Protein AF-A0A355UP29-F1 (afdb_monomer_lite)

Radius of gyration: 28.2 Å; chains: 1; bounding box: 88×94×64 Å

Secondary structure (DSSP, 8-state):
---PPPP---PPP----------------------------------PPP-----PPPPPHHHHHHHHHHHHHHTS---SSHHHHHHHHHHHHHHHHHH-EEEESS-HHHHHHHHHHSSS---SEEEEEEE--TTSTTBSSEE-TTS-EEEEEEEHHHHGGGTT-HHHHHHHHT----TTS-EEEEEEE---S-GGGS-EEE--BHHHHHHHHHHHS-BTTB-HHHHHHHHHH-HHHHHHHHHHHHHTT--TT-HHHHHHHHHHSHHHHS-HHHHHHHHHHHHHHHHH---TT--SBSEEEP-SSSS--EEEEEEEEEESSPPBHHHHHHTTSEEEEE--PPP-SS--EEEE--TT---

Foldseek 3Di:
DDDDDDDDDDDDDDDDDDDDDDDDDDDDDDDDDDDDDDDDDDDDDDDDDDDDPPPDDDDDPLVVLQVVLVVLVVPDDAQPAVVSLLVLLVVLLVVCLVPLEQAFSHDQSSQLSCCVPVVDDPAQKKKDKDFDDPVCQWFPADQFPLQWGKDKTFGSVRCSSVRLAQVSVCLLQQHDDDPVTWMKMKIFGDQDDDPVQRWDKGLQALVVLLVVCQVRPDDPLDHSVLSVVLRPPCLVVLLVLVVVLVVVVADLPDVVSLVVSLCPDCVSNVDVSNVSNNNSVSVSCRGHVCDSQRPRSQFGARPDPDPDGGRGGMMMTIGNDTGTVVVCVVVSRIDIGTRDHDDPPDNRDYHYDDPPDPD

pLDDT: mean 79.55, std 21.57, range [25.61, 97.06]

Sequence (359 aa):
MNSKKQPYVLALAVCVATGCVPALTSISDIGSKQKDQTGATPGPSSSQPLAVPTESPTPAPDLQVFERAKARRAAWVEPKDIDEAVQRLSEVRTRLKATGKVILRYNEAELKALAKYAPVPDERYLVRLVAYDPKDTDKLGRPREFGKMTLWAATYEQLESADSDPELLNRLLGMSYDPRNSYYLLVLRDFGGDPNKRPEMICPTWEKILELAKRDLTNEFFSAADFDAVAEAYKETYRNDMAAFYKANYKEYAQSDVDAFVSSVPALKNDARAQRLFRTRLRLHAQYGANEMFRGDGLTLFLGDQPRKAGVQEIFLLDPDPKPIGDYVQNGQVRKLKCEPLVKDHSFVFEEWTSNGNG

Structure (mmCIF, N/CA/C/O backbone):
data_AF-A0A355UP29-F1
#
_entry.id   AF-A0A355UP29-F1
#
loop_
_atom_site.group_PDB
_atom_site.id
_atom_site.type_symbol
_atom_site.label_atom_id
_atom_site.label_alt_id
_atom_site.label_comp_id
_atom_site.label_asym_id
_atom_site.label_entity_id
_atom_site.label_seq_id
_atom_site.pdbx_PDB_ins_code
_atom_site.Cartn_x
_atom_site.Cartn_y
_atom_site.Cartn_z
_atom_site.occupancy
_atom_site.B_iso_or_equiv
_atom_site.auth_seq_id
_atom_site.auth_comp_id
_atom_site.auth_asym_id
_atom_site.auth_atom_id
_atom_site.pdbx_PDB_model_num
ATOM 1 N N . MET A 1 1 ? 10.079 -47.089 -24.703 1.00 36.09 1 MET A N 1
ATOM 2 C CA . MET A 1 1 ? 11.457 -46.948 -25.221 1.00 36.09 1 MET A CA 1
ATOM 3 C C . MET A 1 1 ? 11.969 -45.571 -24.844 1.00 36.09 1 MET A C 1
ATOM 5 O O . MET A 1 1 ? 11.321 -44.579 -25.143 1.00 36.09 1 MET A O 1
ATOM 9 N N . ASN A 1 2 ? 13.064 -45.558 -24.087 1.00 32.16 2 ASN A N 1
ATOM 10 C CA . ASN A 1 2 ? 13.689 -44.393 -23.470 1.00 32.16 2 ASN A CA 1
ATOM 11 C C . ASN A 1 2 ? 14.184 -43.378 -24.506 1.00 32.16 2 ASN A C 1
ATOM 13 O O . ASN A 1 2 ? 14.951 -43.742 -25.392 1.00 32.16 2 ASN A O 1
ATOM 17 N N . SER A 1 3 ? 13.863 -42.099 -24.313 1.00 33.53 3 SER A N 1
ATOM 18 C CA . SER A 1 3 ? 14.629 -40.994 -24.893 1.00 33.53 3 SER A CA 1
ATOM 19 C C . SER A 1 3 ? 15.099 -40.094 -23.756 1.00 33.53 3 SER A C 1
ATOM 21 O O . SER A 1 3 ? 14.357 -39.273 -23.221 1.00 33.53 3 SER A O 1
ATOM 23 N N . LYS A 1 4 ? 16.345 -40.337 -23.341 1.00 32.91 4 LYS A N 1
ATOM 24 C CA . LYS A 1 4 ? 17.128 -39.465 -22.467 1.00 32.91 4 LYS A CA 1
ATOM 25 C C . LYS A 1 4 ? 17.406 -38.169 -23.233 1.00 32.91 4 LYS A C 1
ATOM 27 O O . LYS A 1 4 ? 18.021 -38.228 -24.294 1.00 32.91 4 LYS A O 1
ATOM 32 N N . LYS A 1 5 ? 17.018 -37.015 -22.691 1.00 34.22 5 LYS A N 1
ATOM 33 C CA . LYS A 1 5 ? 17.554 -35.719 -23.126 1.00 34.22 5 LYS A CA 1
ATOM 34 C C . LYS A 1 5 ? 18.640 -35.290 -22.145 1.00 34.22 5 LYS A C 1
ATOM 36 O O . LYS A 1 5 ? 18.380 -35.134 -20.957 1.00 34.22 5 LYS A O 1
ATOM 41 N N . GLN A 1 6 ? 19.861 -35.190 -22.662 1.00 33.00 6 GLN A N 1
ATOM 42 C CA . GLN A 1 6 ? 21.011 -34.606 -21.980 1.00 33.00 6 GLN A CA 1
ATOM 43 C C . GLN A 1 6 ? 20.855 -33.079 -21.854 1.00 33.00 6 GLN A C 1
ATOM 45 O O . GLN A 1 6 ? 20.187 -32.471 -22.694 1.00 33.00 6 GLN A O 1
ATOM 50 N N . PRO A 1 7 ? 21.474 -32.458 -20.835 1.00 36.31 7 PRO A N 1
ATOM 51 C CA . PRO A 1 7 ? 21.471 -31.012 -20.664 1.00 36.31 7 PRO A CA 1
ATOM 52 C C . PRO A 1 7 ? 22.504 -30.339 -21.579 1.00 36.31 7 PRO A C 1
ATOM 54 O O . PRO A 1 7 ? 23.655 -30.766 -21.665 1.00 36.31 7 PRO A O 1
ATOM 57 N N . TYR A 1 8 ? 22.090 -29.254 -22.233 1.00 27.59 8 TYR A N 1
ATOM 58 C CA . TYR A 1 8 ? 22.995 -28.321 -22.897 1.00 27.59 8 TYR A CA 1
ATOM 59 C C . TYR A 1 8 ? 23.736 -27.504 -21.833 1.00 27.59 8 TYR A C 1
ATOM 61 O O . TYR A 1 8 ? 23.138 -26.688 -21.135 1.00 27.59 8 TYR A O 1
ATOM 69 N N . VAL A 1 9 ? 25.042 -27.735 -21.720 1.00 26.80 9 VAL A N 1
ATOM 70 C CA . VAL A 1 9 ? 25.989 -26.863 -21.020 1.00 26.80 9 VAL A CA 1
ATOM 71 C C . VAL A 1 9 ? 26.483 -25.847 -22.044 1.00 26.80 9 VAL A C 1
ATOM 73 O O . VAL A 1 9 ? 27.219 -26.208 -22.961 1.00 26.80 9 VAL A O 1
ATOM 76 N N . LEU A 1 10 ? 26.061 -24.587 -21.922 1.00 26.98 10 LEU A N 1
ATOM 77 C CA . LEU A 1 10 ? 26.657 -23.488 -22.675 1.00 26.98 10 LEU A CA 1
ATOM 78 C C . LEU A 1 10 ? 27.763 -22.874 -21.809 1.00 26.98 10 LEU A C 1
ATOM 80 O O . LEU A 1 10 ? 27.496 -22.172 -20.838 1.00 26.98 10 LEU A O 1
ATOM 84 N N . ALA A 1 11 ? 29.009 -23.204 -22.138 1.00 25.88 11 ALA A N 1
ATOM 85 C CA . ALA A 1 11 ? 30.188 -22.557 -21.588 1.00 25.88 11 ALA A CA 1
ATOM 86 C C . ALA A 1 11 ? 30.334 -21.170 -22.232 1.00 25.88 11 ALA A C 1
ATOM 88 O O . ALA A 1 11 ? 30.497 -21.077 -23.449 1.00 25.88 11 ALA A O 1
ATOM 89 N N . LEU A 1 12 ? 30.282 -20.101 -21.432 1.00 26.67 12 LEU A N 1
ATOM 90 C CA . LEU A 1 12 ? 30.701 -18.773 -21.875 1.00 26.67 12 LEU A CA 1
ATOM 91 C C . LEU A 1 12 ? 32.155 -18.546 -21.452 1.00 26.67 12 LEU A C 1
ATOM 93 O O . LEU A 1 12 ? 32.512 -18.672 -20.281 1.00 26.67 12 LEU A O 1
ATOM 97 N N . ALA A 1 13 ? 32.987 -18.257 -22.447 1.00 26.98 13 ALA A N 1
ATOM 98 C CA . ALA A 1 13 ? 34.410 -18.021 -22.308 1.00 26.98 13 ALA A CA 1
ATOM 99 C C . ALA A 1 13 ? 34.696 -16.714 -21.552 1.00 26.98 13 ALA A C 1
ATOM 101 O O . ALA A 1 13 ? 34.167 -15.651 -21.873 1.00 26.98 13 ALA A O 1
ATOM 102 N N . VAL A 1 14 ? 35.587 -16.816 -20.568 1.00 25.61 14 VAL A N 1
ATOM 103 C CA . VAL A 1 14 ? 36.214 -15.703 -19.855 1.00 25.61 14 VAL A CA 1
ATOM 104 C C . VAL A 1 14 ? 37.295 -15.107 -20.759 1.00 25.61 14 VAL A C 1
ATOM 106 O O . VAL A 1 14 ? 38.308 -15.754 -21.017 1.00 25.61 14 VAL A O 1
ATOM 109 N N . CYS A 1 15 ? 37.107 -13.870 -21.221 1.00 26.20 15 CYS A N 1
ATOM 110 C CA . CYS A 1 15 ? 38.196 -13.062 -21.770 1.00 26.20 15 CYS A CA 1
ATOM 111 C C . CYS A 1 15 ? 38.783 -12.197 -20.650 1.00 26.20 15 CYS A C 1
ATOM 113 O O . CYS A 1 15 ? 38.179 -11.223 -20.208 1.00 26.20 15 CYS A O 1
ATOM 115 N N . VAL A 1 16 ? 39.973 -12.586 -20.196 1.00 26.58 16 VAL A N 1
ATOM 116 C CA . VAL A 1 16 ? 40.840 -11.805 -19.312 1.00 26.58 16 VAL A CA 1
ATOM 117 C C . VAL A 1 16 ? 41.501 -10.705 -20.144 1.00 26.58 16 VAL A C 1
ATOM 119 O O . VAL A 1 16 ? 42.257 -11.003 -21.065 1.00 26.58 16 VAL A O 1
ATOM 122 N N . ALA A 1 17 ? 41.247 -9.441 -19.807 1.00 29.34 17 ALA A N 1
ATOM 123 C CA . ALA A 1 17 ? 42.049 -8.311 -20.266 1.00 29.34 17 ALA A CA 1
ATOM 124 C C . ALA A 1 17 ? 42.814 -7.731 -19.069 1.00 29.34 17 ALA A C 1
ATOM 126 O O . ALA A 1 17 ? 42.261 -7.080 -18.187 1.00 29.34 17 ALA A O 1
ATOM 127 N N . THR A 1 18 ? 44.104 -8.043 -19.039 1.00 28.95 18 THR A N 1
ATOM 128 C CA . THR A 1 18 ? 45.147 -7.488 -18.174 1.00 28.95 18 THR A CA 1
ATOM 129 C C . THR A 1 18 ? 45.417 -6.018 -18.502 1.00 28.95 18 THR A C 1
ATOM 131 O O . THR A 1 18 ? 45.532 -5.685 -19.680 1.00 28.95 18 THR A O 1
ATOM 134 N N . GLY A 1 19 ? 45.627 -5.158 -17.497 1.00 27.03 19 GLY A N 1
ATOM 135 C CA . GLY A 1 19 ? 46.101 -3.792 -17.756 1.00 27.03 19 GLY A CA 1
ATOM 136 C C . GLY A 1 19 ? 46.313 -2.899 -16.531 1.00 27.03 19 GLY A C 1
ATOM 137 O O . GLY A 1 19 ? 45.440 -2.120 -16.188 1.00 27.03 19 GLY A O 1
ATOM 138 N N . CYS A 1 20 ? 47.497 -3.027 -15.927 1.00 26.91 20 CYS A N 1
ATOM 139 C CA . CYS A 1 20 ? 48.306 -2.033 -15.199 1.00 26.91 20 CYS A CA 1
ATOM 140 C C . CYS A 1 20 ? 47.678 -0.964 -14.274 1.00 26.91 20 CYS A C 1
ATOM 142 O O . CYS A 1 20 ? 47.085 0.024 -14.696 1.00 26.91 20 CYS A O 1
ATOM 144 N N . VAL A 1 21 ? 48.054 -1.096 -12.999 1.00 30.70 21 VAL A N 1
ATOM 145 C CA . VAL A 1 21 ? 48.146 -0.064 -11.952 1.00 30.70 21 VAL A CA 1
ATOM 146 C C . VAL A 1 21 ? 49.359 0.849 -12.216 1.00 30.70 21 VAL A C 1
ATOM 148 O O . VAL A 1 21 ? 50.375 0.364 -12.724 1.00 30.70 21 VAL A O 1
ATOM 151 N N . PRO A 1 22 ? 49.329 2.116 -11.762 1.00 33.47 22 PRO A N 1
ATOM 152 C CA . PRO A 1 22 ? 50.483 2.599 -11.008 1.00 33.47 22 PRO A CA 1
ATOM 153 C C . PRO A 1 22 ? 50.081 3.213 -9.658 1.00 33.47 22 PRO A C 1
ATOM 155 O O . PRO A 1 22 ? 49.226 4.090 -9.564 1.00 33.47 22 PRO A O 1
ATOM 158 N N . ALA A 1 23 ? 50.747 2.726 -8.612 1.00 29.67 23 ALA A N 1
ATOM 159 C CA . ALA A 1 23 ? 50.933 3.420 -7.346 1.00 29.67 23 ALA A CA 1
ATOM 160 C C . ALA A 1 23 ? 52.125 4.382 -7.476 1.00 29.67 23 ALA A C 1
ATOM 162 O O . ALA A 1 23 ? 52.989 4.124 -8.311 1.00 29.67 23 ALA A O 1
ATOM 163 N N . LEU A 1 24 ? 52.146 5.431 -6.643 1.00 28.23 24 LEU A N 1
ATOM 164 C CA . LEU A 1 24 ? 53.248 6.333 -6.224 1.00 28.23 24 LEU A CA 1
ATOM 165 C C . LEU A 1 24 ? 52.589 7.702 -5.920 1.00 28.23 24 LEU A C 1
ATOM 167 O O . LEU A 1 24 ? 51.774 8.161 -6.707 1.00 28.23 24 LEU A O 1
ATOM 171 N N . THR A 1 25 ? 52.824 8.452 -4.847 1.00 29.30 25 THR A N 1
ATOM 172 C CA . THR A 1 25 ? 53.641 8.314 -3.638 1.00 29.30 25 THR A CA 1
ATOM 173 C C . THR A 1 25 ? 53.179 9.401 -2.665 1.00 29.30 25 THR A C 1
ATOM 175 O O . THR A 1 25 ? 52.821 10.499 -3.082 1.00 29.30 25 THR A O 1
ATOM 178 N N . SER A 1 26 ? 53.238 9.089 -1.374 1.00 32.84 26 SER A N 1
ATOM 179 C CA . SER A 1 26 ? 53.257 10.046 -0.266 1.00 32.84 26 SER A CA 1
ATOM 180 C C . SER A 1 26 ? 54.432 11.019 -0.397 1.00 32.84 26 SER A C 1
ATOM 182 O O . SER A 1 26 ? 55.544 10.557 -0.650 1.00 32.84 26 SER A O 1
ATOM 184 N N . ILE A 1 27 ? 54.202 12.314 -0.152 1.00 33.50 27 ILE A N 1
ATOM 185 C CA . ILE A 1 27 ? 55.209 13.222 0.415 1.00 33.50 27 ILE A CA 1
ATOM 186 C C . ILE A 1 27 ? 54.510 14.154 1.409 1.00 33.50 27 ILE A C 1
ATOM 188 O O . ILE A 1 27 ? 53.705 15.009 1.039 1.00 33.50 27 ILE A O 1
ATOM 192 N N . SER A 1 28 ? 54.840 13.956 2.678 1.00 31.22 28 SER A N 1
ATOM 193 C CA . SER A 1 28 ? 54.690 14.908 3.767 1.00 31.22 28 SER A CA 1
ATOM 194 C C . SER A 1 28 ? 55.925 15.814 3.875 1.00 31.22 28 SER A C 1
ATOM 196 O O . SER A 1 28 ? 57.034 15.423 3.517 1.00 31.22 28 SER A O 1
ATOM 198 N N . ASP A 1 29 ? 55.677 16.984 4.463 1.00 32.09 29 ASP A N 1
ATOM 199 C CA . ASP A 1 29 ? 56.596 17.888 5.162 1.00 32.09 29 ASP A CA 1
ATOM 200 C C . ASP A 1 29 ? 57.501 18.865 4.384 1.00 32.09 29 ASP A C 1
ATOM 202 O O . ASP A 1 29 ? 58.294 18.516 3.515 1.00 32.09 29 ASP A O 1
ATOM 206 N N . ILE A 1 30 ? 57.444 20.113 4.874 1.00 32.62 30 ILE A N 1
ATOM 207 C CA . ILE A 1 30 ? 58.537 20.979 5.374 1.00 32.62 30 ILE A CA 1
ATOM 208 C C . ILE A 1 30 ? 58.329 22.422 4.885 1.00 32.62 30 ILE A C 1
ATOM 210 O O . ILE A 1 30 ? 58.328 22.689 3.688 1.00 32.62 30 ILE A O 1
ATOM 214 N N . GLY A 1 31 ? 58.252 23.382 5.819 1.00 29.77 31 GLY A N 1
ATOM 215 C CA . GLY A 1 31 ? 58.419 24.798 5.468 1.00 29.77 31 GLY A CA 1
ATOM 216 C C . GLY A 1 31 ? 57.923 25.821 6.484 1.00 29.77 31 GLY A C 1
ATOM 217 O O . GLY A 1 31 ? 56.963 26.532 6.228 1.00 29.77 31 GLY A O 1
ATOM 218 N N . SER A 1 32 ? 58.572 25.895 7.643 1.00 32.59 32 SER A N 1
ATOM 219 C CA . SER A 1 32 ? 58.331 26.855 8.729 1.00 32.59 32 SER A CA 1
ATOM 220 C C . SER A 1 32 ? 58.929 28.259 8.474 1.00 32.59 32 SER A C 1
ATOM 222 O O . SER A 1 32 ? 59.8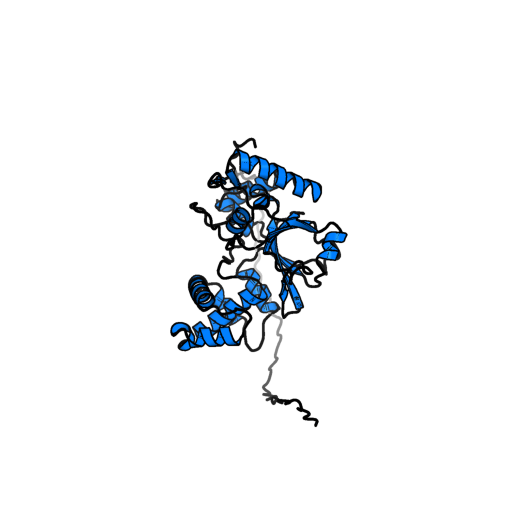76 28.382 7.702 1.00 32.59 32 SER A O 1
ATOM 224 N N . LYS A 1 33 ? 58.508 29.227 9.321 1.00 34.28 33 LYS A N 1
ATOM 225 C CA . LYS A 1 33 ? 59.058 30.586 9.629 1.00 34.28 33 LYS A CA 1
ATOM 226 C C . LYS A 1 33 ? 58.459 31.726 8.780 1.00 34.28 33 LYS A C 1
ATOM 228 O O . LYS A 1 33 ? 58.239 31.542 7.599 1.00 34.28 33 LYS A O 1
ATOM 233 N N . GLN A 1 34 ? 58.128 32.914 9.301 1.00 32.34 34 GLN A N 1
ATOM 234 C CA . GLN A 1 34 ? 58.704 33.731 10.389 1.00 32.34 34 GLN A CA 1
ATOM 235 C C . GLN A 1 34 ? 57.617 34.728 10.883 1.00 32.34 34 GLN A C 1
ATOM 237 O O . GLN A 1 34 ? 56.871 35.252 10.068 1.00 32.34 34 GLN A O 1
ATOM 242 N N . LYS A 1 35 ? 57.334 34.808 12.194 1.00 34.28 35 LYS A N 1
ATOM 243 C CA . LYS A 1 35 ? 57.609 35.948 13.109 1.00 34.28 35 LYS A CA 1
ATOM 244 C C . LYS A 1 35 ? 57.283 37.351 12.567 1.00 34.28 35 LYS A C 1
ATOM 246 O O . LYS A 1 35 ? 57.993 37.821 11.695 1.00 34.28 35 LYS A O 1
ATOM 251 N N . ASP A 1 36 ? 56.372 38.046 13.255 1.00 34.47 36 ASP A N 1
ATOM 252 C CA . ASP A 1 36 ? 56.702 39.337 13.870 1.00 34.47 36 ASP A CA 1
ATOM 253 C C . ASP A 1 36 ? 55.874 39.615 15.135 1.00 34.47 36 ASP A C 1
ATOM 255 O O . ASP A 1 36 ? 54.702 39.260 15.246 1.00 34.47 36 ASP A O 1
ATOM 259 N N . GLN A 1 37 ? 56.567 40.186 16.122 1.00 35.53 37 GLN A N 1
ATOM 260 C CA . GLN A 1 37 ? 56.091 40.608 17.437 1.00 35.53 37 GLN A CA 1
ATOM 261 C C . GLN A 1 37 ? 55.800 42.109 17.419 1.00 35.53 37 GLN A C 1
ATOM 263 O O . GLN A 1 37 ? 56.661 42.871 17.005 1.00 35.53 37 GLN A O 1
ATOM 268 N N . THR A 1 38 ? 54.668 42.526 17.980 1.00 35.69 38 THR A N 1
ATOM 269 C CA . THR A 1 38 ? 54.448 43.734 18.812 1.00 35.69 38 THR A CA 1
ATOM 270 C C . THR A 1 38 ? 53.055 43.516 19.444 1.00 35.69 38 THR A C 1
ATOM 272 O O . THR A 1 38 ? 52.160 43.027 18.771 1.00 35.69 38 THR A O 1
ATOM 275 N N . GLY A 1 39 ? 52.748 43.667 20.732 1.00 34.91 39 GLY A N 1
ATOM 276 C CA . GLY A 1 39 ? 53.306 44.491 21.793 1.00 34.91 39 GLY A CA 1
ATOM 277 C C . GLY A 1 39 ? 52.298 45.589 22.151 1.00 34.91 39 GLY A C 1
ATOM 278 O O . GLY A 1 39 ? 52.458 46.679 21.630 1.00 34.91 39 GLY A O 1
ATOM 279 N N . ALA A 1 40 ? 51.274 45.305 22.979 1.00 34.38 40 ALA A N 1
ATOM 280 C CA . ALA A 1 40 ? 50.587 46.262 23.878 1.00 34.38 40 ALA A CA 1
ATOM 281 C C . ALA A 1 40 ? 49.317 45.663 24.529 1.00 34.38 40 ALA A C 1
ATOM 283 O O . ALA A 1 40 ? 48.455 45.099 23.861 1.00 34.38 40 ALA A O 1
ATOM 284 N N . THR A 1 41 ? 49.208 45.829 25.846 1.00 44.47 41 THR A N 1
ATOM 285 C CA . THR A 1 41 ? 48.071 45.518 26.733 1.00 44.47 41 THR A CA 1
ATOM 286 C C . THR A 1 41 ? 46.859 46.427 26.464 1.00 44.47 41 THR A C 1
ATOM 288 O O . THR A 1 41 ? 47.049 47.595 26.123 1.00 44.47 41 THR A O 1
ATOM 291 N N . PRO A 1 42 ? 45.623 45.971 26.750 1.00 41.84 42 PRO A N 1
ATOM 292 C CA . PRO A 1 42 ? 44.727 46.803 27.562 1.00 41.84 42 PRO A CA 1
ATOM 293 C C . PRO A 1 42 ? 43.871 46.003 28.568 1.00 41.84 42 PRO A C 1
ATOM 295 O O . PRO A 1 42 ? 43.759 44.781 28.503 1.00 41.84 42 PRO A O 1
ATOM 298 N N . GLY A 1 43 ? 43.321 46.730 29.546 1.00 35.97 43 GLY A N 1
ATOM 299 C CA . GLY A 1 43 ? 42.626 46.219 30.731 1.00 35.97 43 GLY A CA 1
ATOM 300 C C . GLY A 1 43 ? 41.171 45.777 30.502 1.00 35.97 43 GLY A C 1
ATOM 301 O O . GLY A 1 43 ? 40.687 45.777 29.369 1.00 35.97 43 GLY A O 1
ATOM 302 N N . PRO A 1 44 ? 40.453 45.387 31.573 1.00 42.03 44 PRO A N 1
ATOM 303 C CA . PRO A 1 44 ? 39.150 44.754 31.449 1.00 42.03 44 PRO A CA 1
ATOM 304 C C . PRO A 1 44 ? 38.065 45.817 31.246 1.00 42.03 44 PRO A C 1
ATOM 306 O O . PRO A 1 44 ? 37.662 46.499 32.186 1.00 42.03 44 PRO A O 1
ATOM 309 N N . SER A 1 45 ? 37.582 45.960 30.012 1.00 38.28 45 SER A N 1
ATOM 310 C CA . SER A 1 45 ? 36.378 46.739 29.723 1.00 38.28 45 SER A CA 1
ATOM 311 C C . SER A 1 45 ? 35.163 45.818 29.773 1.00 38.28 45 SER A C 1
ATOM 313 O O . SER A 1 45 ? 34.950 44.973 28.905 1.00 38.28 45 SER A O 1
ATOM 315 N N . SER A 1 46 ? 34.391 45.976 30.844 1.00 50.16 46 SER A N 1
ATOM 316 C CA . SER A 1 46 ? 33.058 45.412 31.012 1.00 50.16 46 SER A CA 1
ATOM 317 C C . SER A 1 46 ? 32.109 46.037 29.991 1.00 50.16 46 SER A C 1
ATOM 319 O O . SER A 1 46 ? 31.742 47.206 30.093 1.00 50.16 46 SER A O 1
ATOM 321 N N . SER A 1 47 ? 31.679 45.245 29.016 1.00 41.16 47 SER A N 1
ATOM 322 C CA . SER A 1 47 ? 30.556 45.560 28.133 1.00 41.16 47 SER A CA 1
ATOM 323 C C . SER A 1 47 ? 29.735 44.286 27.968 1.00 41.16 47 SER A 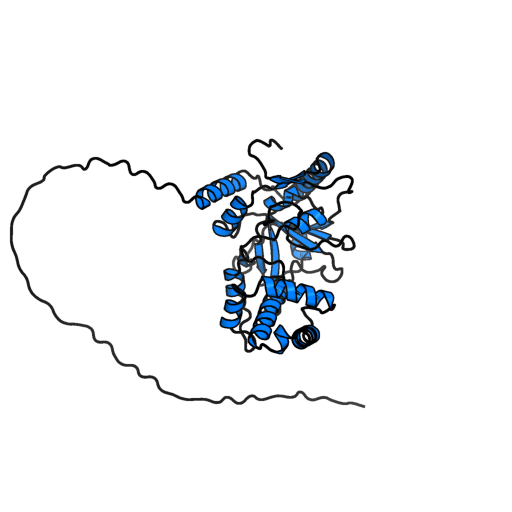C 1
ATOM 325 O O . SER A 1 47 ? 30.061 43.434 27.146 1.00 41.16 47 SER A O 1
ATOM 327 N N . GLN A 1 48 ? 28.702 44.112 28.796 1.00 47.62 48 GLN A N 1
ATOM 328 C CA . GLN A 1 48 ? 27.684 43.097 28.527 1.00 47.62 48 GLN A CA 1
ATOM 329 C C . GLN A 1 48 ? 26.888 43.529 27.285 1.00 47.62 48 GLN A C 1
ATOM 331 O O . GLN A 1 48 ? 26.365 44.646 27.275 1.00 47.62 48 GLN A O 1
ATOM 336 N N . PRO A 1 49 ? 26.774 42.690 26.242 1.00 44.91 49 PRO A N 1
ATOM 337 C CA . PRO A 1 49 ? 25.883 42.969 25.127 1.00 44.91 49 PRO A CA 1
ATOM 338 C C . PRO A 1 49 ? 24.428 42.863 25.594 1.00 44.91 49 PRO A C 1
ATOM 340 O O . PRO A 1 49 ? 24.033 41.865 26.197 1.00 44.91 49 PRO A O 1
ATOM 343 N N . LEU A 1 50 ? 23.630 43.886 25.290 1.00 44.59 50 LEU A N 1
ATOM 344 C CA . LEU A 1 50 ? 22.171 43.827 25.362 1.00 44.59 50 LEU A CA 1
ATOM 345 C C . LEU A 1 50 ? 21.683 42.650 24.506 1.00 44.59 50 LEU A C 1
ATOM 347 O O . LEU A 1 50 ? 21.936 42.605 23.302 1.00 44.59 50 LEU A O 1
ATOM 351 N N . ALA A 1 51 ? 21.003 41.693 25.138 1.00 45.47 51 ALA A N 1
ATOM 352 C CA . ALA A 1 51 ? 20.395 40.561 24.458 1.00 45.47 51 ALA A CA 1
ATOM 353 C C . ALA A 1 51 ? 19.297 41.063 23.509 1.00 45.47 51 ALA A C 1
ATOM 355 O O . ALA A 1 51 ? 18.241 41.523 23.943 1.00 45.47 51 ALA A O 1
ATOM 356 N N . VAL A 1 52 ? 19.559 40.977 22.206 1.00 46.28 52 VAL A N 1
ATOM 357 C CA . VAL A 1 52 ? 18.528 41.093 21.173 1.00 46.28 52 VAL A CA 1
ATOM 358 C C . VAL A 1 52 ? 17.594 39.889 21.338 1.00 46.28 52 VAL A C 1
ATOM 360 O O . VAL A 1 52 ? 18.099 38.762 21.405 1.00 46.28 52 VAL A O 1
ATOM 363 N N . PRO A 1 53 ? 16.261 40.071 21.416 1.00 48.41 53 PRO A N 1
ATOM 364 C CA . PRO A 1 53 ? 15.335 38.950 21.423 1.00 48.41 53 PRO A CA 1
ATOM 365 C C . PRO A 1 53 ? 15.563 38.165 20.137 1.00 48.41 53 PRO A C 1
ATOM 367 O O . PRO A 1 53 ? 15.329 38.661 19.037 1.00 48.41 53 PRO A O 1
ATOM 370 N N . THR A 1 54 ? 16.098 36.957 20.271 1.00 44.03 54 THR A N 1
ATOM 371 C CA . THR A 1 54 ? 16.240 36.048 19.142 1.00 44.03 54 THR A CA 1
ATOM 372 C C . THR A 1 54 ? 14.838 35.531 18.850 1.00 44.03 54 THR A C 1
ATOM 374 O O . THR A 1 54 ? 14.380 34.585 19.490 1.00 44.03 54 THR A O 1
ATOM 377 N N . GLU A 1 55 ? 14.115 36.208 17.953 1.00 51.00 55 GLU A N 1
ATOM 378 C CA . GLU A 1 55 ? 12.885 35.663 17.386 1.00 51.00 55 GLU A CA 1
ATOM 379 C C . GLU A 1 55 ? 13.236 34.299 16.799 1.00 51.00 55 GLU A C 1
ATOM 381 O O . GLU A 1 55 ? 14.035 34.176 15.869 1.00 51.00 55 GLU A O 1
ATOM 386 N N . SER A 1 56 ? 12.704 33.250 17.423 1.00 59.25 56 SER A N 1
ATOM 387 C CA . SER A 1 56 ? 12.895 31.897 16.923 1.00 59.25 56 SER A CA 1
ATOM 388 C C . SER A 1 56 ? 12.280 31.837 15.524 1.00 59.25 56 SER A C 1
ATOM 390 O O . SER A 1 56 ? 11.126 32.249 15.365 1.00 59.25 56 SER A O 1
ATOM 392 N N . PRO A 1 57 ? 13.020 31.375 14.500 1.00 63.00 57 PRO A N 1
ATOM 393 C CA . PRO A 1 57 ? 12.513 31.353 13.139 1.00 63.00 57 PRO A CA 1
ATOM 394 C C . PRO A 1 57 ? 11.211 30.552 13.091 1.00 63.00 57 PRO A C 1
ATOM 396 O O . PRO A 1 57 ? 11.129 29.439 13.614 1.00 63.00 57 PRO A O 1
ATOM 399 N N . THR A 1 58 ? 10.182 31.139 12.478 1.00 60.47 58 THR A N 1
ATOM 400 C CA . THR A 1 58 ? 8.898 30.460 12.278 1.00 60.47 58 THR A CA 1
ATOM 401 C C . THR A 1 58 ? 9.149 29.179 11.472 1.00 60.47 58 THR A C 1
ATOM 403 O O . THR A 1 58 ? 9.777 29.263 10.412 1.00 60.47 58 THR A O 1
ATOM 406 N N . PRO A 1 59 ? 8.697 27.995 11.936 1.00 64.44 59 PRO A N 1
ATOM 407 C CA . PRO A 1 59 ? 8.916 26.748 11.214 1.00 64.44 59 PRO A CA 1
ATOM 408 C C . PRO A 1 59 ? 8.328 26.823 9.808 1.00 64.44 59 PRO A C 1
ATOM 410 O O . PRO A 1 59 ? 7.276 27.442 9.610 1.00 64.44 59 PRO A O 1
ATOM 413 N N . ALA A 1 60 ? 8.976 26.146 8.856 1.00 77.44 60 ALA A N 1
ATOM 414 C CA . ALA A 1 60 ? 8.454 25.997 7.504 1.00 77.44 60 ALA A CA 1
ATOM 415 C C . ALA A 1 60 ? 6.986 25.504 7.538 1.00 77.44 60 ALA A C 1
ATOM 417 O O . ALA A 1 60 ? 6.628 24.711 8.419 1.00 77.44 60 ALA A O 1
ATOM 418 N N . PRO A 1 61 ? 6.112 25.958 6.617 1.00 78.69 61 PRO A N 1
ATOM 419 C CA . PRO A 1 61 ? 4.684 25.631 6.656 1.00 78.69 61 PRO A CA 1
ATOM 420 C C . PRO A 1 61 ? 4.373 24.127 6.719 1.00 78.69 61 PRO A C 1
ATOM 422 O O . PRO A 1 61 ? 3.393 23.724 7.343 1.00 78.69 61 PRO A O 1
ATOM 425 N N . ASP A 1 62 ? 5.214 23.285 6.117 1.00 85.69 62 ASP A N 1
ATOM 426 C CA . ASP A 1 62 ? 5.077 21.826 6.129 1.00 85.69 62 ASP A CA 1
ATOM 427 C C . ASP A 1 62 ? 5.422 21.191 7.485 1.00 85.69 62 ASP A C 1
ATOM 429 O O . ASP A 1 62 ? 4.761 20.232 7.885 1.00 85.69 62 ASP A O 1
ATOM 433 N N . LEU A 1 63 ? 6.363 21.760 8.243 1.00 90.69 63 LEU A N 1
ATOM 434 C CA . LEU A 1 63 ? 6.652 21.341 9.619 1.00 90.69 63 LEU A CA 1
ATOM 435 C C . LEU A 1 63 ? 5.486 21.643 10.564 1.00 90.69 63 LEU A C 1
ATOM 437 O O . LEU A 1 63 ? 5.157 20.825 11.417 1.00 90.69 63 LEU A O 1
ATOM 441 N N . GLN A 1 64 ? 4.800 22.776 10.393 1.00 92.31 64 GLN A N 1
ATOM 442 C CA . GLN A 1 64 ? 3.611 23.068 11.205 1.00 92.31 64 GLN A CA 1
ATOM 443 C C . GLN A 1 64 ? 2.465 22.091 10.912 1.00 92.31 64 GLN A C 1
ATOM 445 O O . GLN A 1 64 ? 1.740 21.685 11.821 1.00 92.31 64 GLN A O 1
ATOM 450 N N . VAL A 1 65 ? 2.288 21.711 9.642 1.00 94.75 65 VAL A N 1
ATOM 451 C CA . VAL A 1 65 ? 1.333 20.667 9.240 1.00 94.75 65 VAL A CA 1
ATOM 452 C C . VAL A 1 65 ? 1.729 19.319 9.848 1.00 94.75 65 VAL A C 1
ATOM 454 O O . VAL A 1 65 ? 0.868 18.626 10.389 1.00 94.75 65 VAL A O 1
ATOM 457 N N . PHE A 1 66 ? 3.018 18.975 9.813 1.00 95.31 66 PHE A N 1
ATOM 458 C CA . PHE A 1 66 ? 3.540 17.752 10.413 1.00 95.31 66 PHE A CA 1
ATOM 459 C C . PHE A 1 66 ? 3.275 17.678 11.917 1.00 95.31 66 PHE A C 1
ATOM 461 O O . PHE A 1 66 ? 2.736 16.677 12.379 1.00 95.31 66 PHE A O 1
ATOM 468 N N . GLU A 1 67 ? 3.580 18.731 12.679 1.00 94.62 67 GLU A N 1
ATOM 469 C CA . GLU A 1 67 ? 3.371 18.722 14.132 1.00 94.62 67 GLU A CA 1
ATOM 470 C C . GLU A 1 67 ? 1.886 18.574 14.499 1.00 94.62 67 GLU A C 1
ATOM 472 O O . GLU A 1 67 ? 1.555 17.858 15.443 1.00 94.62 67 GLU A O 1
ATOM 477 N N . ARG A 1 68 ? 0.962 19.147 13.710 1.00 94.19 68 ARG A N 1
ATOM 478 C CA . ARG A 1 68 ? -0.481 18.891 13.885 1.00 94.19 68 ARG A CA 1
ATOM 479 C C . ARG A 1 68 ? -0.852 17.436 13.601 1.00 94.19 68 ARG A C 1
ATOM 481 O O . ARG A 1 68 ? -1.594 16.839 14.380 1.00 94.19 68 ARG A O 1
ATOM 488 N N . ALA A 1 69 ? -0.338 16.862 12.513 1.00 94.38 69 ALA A N 1
ATOM 489 C CA . ALA A 1 69 ? -0.587 15.465 12.161 1.00 94.38 69 ALA A CA 1
ATOM 490 C C . ALA A 1 69 ? -0.040 14.511 13.236 1.00 94.38 69 ALA A C 1
ATOM 492 O O . ALA A 1 69 ? -0.728 13.589 13.673 1.00 94.38 69 ALA A O 1
ATOM 493 N N . LYS A 1 70 ? 1.169 14.785 13.729 1.00 94.12 70 LYS A N 1
ATOM 494 C CA . LYS A 1 70 ? 1.819 14.060 14.821 1.00 94.12 70 LYS A CA 1
ATOM 495 C C . LYS A 1 70 ? 1.026 14.161 16.121 1.00 94.12 70 LYS A C 1
ATOM 497 O O . LYS A 1 70 ? 0.777 13.137 16.749 1.00 94.12 70 LYS A O 1
ATOM 502 N N . ALA A 1 71 ? 0.570 15.357 16.500 1.00 92.81 71 ALA A N 1
ATOM 503 C CA . ALA A 1 71 ? -0.282 15.543 17.673 1.00 92.81 71 ALA A CA 1
ATOM 504 C C . ALA A 1 71 ? -1.605 14.767 17.547 1.00 92.81 71 ALA A C 1
ATOM 506 O O . ALA A 1 71 ? -2.034 14.120 18.499 1.00 92.81 71 ALA A O 1
A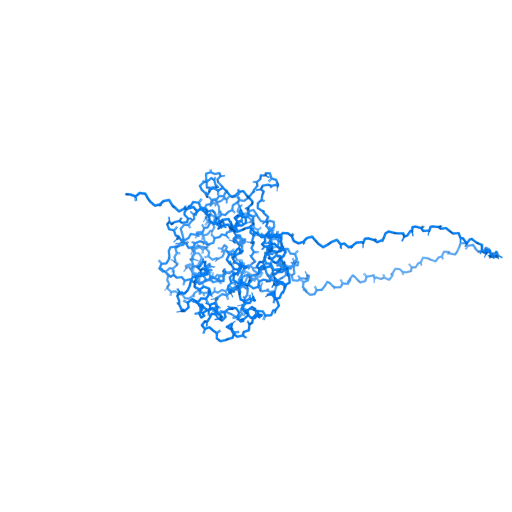TOM 507 N N . ARG A 1 72 ? -2.228 14.758 16.359 1.00 92.62 72 ARG A N 1
ATOM 508 C CA . ARG A 1 72 ? -3.442 13.966 16.108 1.00 92.62 72 ARG A CA 1
ATOM 509 C C . ARG A 1 72 ? -3.187 12.458 16.165 1.00 92.62 72 ARG A C 1
ATOM 511 O O . ARG A 1 72 ? -4.033 11.727 16.683 1.00 92.62 72 ARG A O 1
ATOM 518 N N . ARG A 1 73 ? -2.029 11.994 15.679 1.00 91.62 73 ARG A N 1
ATOM 519 C CA . ARG A 1 73 ? -1.600 10.597 15.845 1.00 91.62 73 ARG A CA 1
ATOM 520 C C . ARG A 1 73 ? -1.460 10.251 17.324 1.00 91.62 73 ARG A C 1
ATOM 522 O O . ARG A 1 73 ? -2.052 9.283 17.770 1.00 91.62 73 ARG A O 1
ATOM 529 N N . ALA A 1 74 ? -0.766 11.089 18.093 1.00 90.69 74 ALA A N 1
ATOM 530 C CA . ALA A 1 74 ? -0.560 10.887 19.527 1.00 90.69 74 ALA A CA 1
ATOM 531 C C . ALA A 1 74 ? -1.865 10.918 20.346 1.00 90.69 74 ALA A C 1
ATOM 533 O O . ALA A 1 74 ? -1.952 10.275 21.386 1.00 90.69 74 ALA A O 1
ATOM 534 N N . ALA A 1 75 ? -2.883 11.649 19.882 1.00 91.88 75 ALA A N 1
ATOM 535 C CA . ALA A 1 75 ? -4.213 11.661 20.489 1.00 91.88 75 ALA A CA 1
ATOM 536 C C . ALA A 1 75 ? -5.055 10.417 20.148 1.00 91.88 75 ALA A C 1
ATOM 538 O O . ALA A 1 75 ? -6.126 10.223 20.721 1.00 91.88 75 ALA A O 1
ATOM 539 N N . TRP A 1 76 ? -4.627 9.590 19.188 1.00 92.06 76 TRP A N 1
ATOM 540 C CA . TRP A 1 76 ? -5.254 8.294 18.954 1.00 92.06 76 TRP A CA 1
ATOM 541 C C . TRP A 1 76 ? -4.902 7.327 20.073 1.00 92.06 76 TRP A C 1
ATOM 543 O O . TRP A 1 76 ? -3.740 7.183 20.445 1.00 92.06 76 TRP A O 1
ATOM 553 N N . VAL A 1 77 ? -5.907 6.618 20.569 1.00 92.75 77 VAL A N 1
ATOM 554 C CA . VAL A 1 77 ? -5.692 5.545 21.533 1.00 92.75 77 VAL A CA 1
ATOM 555 C C . VAL A 1 77 ? -5.621 4.245 20.756 1.00 92.75 77 VAL A C 1
ATOM 557 O O . VAL A 1 77 ? -6.641 3.794 20.239 1.00 92.75 77 VAL A O 1
ATOM 560 N N . GLU A 1 78 ? -4.446 3.628 20.682 1.00 91.19 78 GLU A N 1
ATOM 561 C CA . GLU A 1 78 ? -4.317 2.324 20.032 1.00 91.19 78 GLU A CA 1
ATOM 562 C C . GLU A 1 78 ? -5.212 1.262 20.707 1.00 91.19 78 GLU A C 1
ATOM 564 O O . GLU A 1 78 ? -5.436 1.333 21.922 1.00 91.19 78 GLU A O 1
ATOM 569 N N . PRO A 1 79 ? -5.691 0.241 19.973 1.00 93.75 79 PRO A N 1
ATOM 570 C CA . PRO A 1 79 ? -6.319 -0.927 20.579 1.00 93.75 79 PRO A CA 1
ATOM 571 C C . PRO A 1 79 ? -5.386 -1.601 21.597 1.00 93.75 79 PRO A C 1
ATOM 573 O O . PRO A 1 79 ? -4.169 -1.713 21.392 1.00 93.75 79 PRO A O 1
ATOM 576 N N . LYS A 1 80 ? -5.937 -2.079 22.714 1.00 92.56 80 LYS A N 1
ATOM 577 C CA . LYS A 1 80 ? -5.173 -2.819 23.730 1.00 92.56 80 LYS A CA 1
ATOM 578 C C . LYS A 1 80 ? -4.693 -4.152 23.170 1.00 92.56 80 LYS A C 1
ATOM 580 O O . LYS A 1 80 ? -3.527 -4.511 23.346 1.00 92.56 80 LYS A O 1
ATOM 585 N N . ASP A 1 81 ? -5.566 -4.830 22.439 1.00 91.81 81 ASP A N 1
ATOM 586 C CA . ASP A 1 81 ? -5.342 -6.125 21.810 1.00 91.81 81 ASP A CA 1
ATOM 587 C C . ASP A 1 81 ? -6.052 -6.210 20.443 1.00 91.81 81 ASP A C 1
ATOM 589 O O . ASP A 1 81 ? -6.722 -5.277 19.991 1.00 91.81 81 ASP A O 1
ATOM 593 N N . ILE A 1 82 ? -5.858 -7.339 19.757 1.00 91.06 82 ILE A N 1
ATOM 594 C CA . ILE A 1 82 ? -6.504 -7.621 18.473 1.00 91.06 82 ILE A CA 1
ATOM 595 C C . ILE A 1 82 ? -8.029 -7.668 18.610 1.00 91.06 82 ILE A C 1
ATOM 597 O O . ILE A 1 82 ? -8.717 -7.290 17.667 1.00 91.06 82 ILE A O 1
ATOM 601 N N . ASP A 1 83 ? -8.568 -8.144 19.731 1.00 92.50 83 ASP A N 1
ATOM 602 C CA . ASP A 1 83 ? -10.012 -8.327 19.875 1.00 92.50 83 ASP A CA 1
ATOM 603 C C . ASP A 1 83 ? -10.712 -6.970 20.029 1.00 92.50 83 ASP A C 1
ATOM 605 O O . ASP A 1 83 ? -11.737 -6.742 19.385 1.00 92.50 83 ASP A O 1
ATOM 609 N N . GLU A 1 84 ? -10.104 -6.022 20.751 1.00 95.38 84 GLU A N 1
ATOM 610 C CA . GLU A 1 84 ? -10.542 -4.624 20.762 1.00 95.38 84 GLU A CA 1
ATOM 611 C C . GLU A 1 84 ? -10.466 -4.002 19.360 1.00 95.38 84 GLU A C 1
ATOM 613 O O . GLU A 1 84 ? -11.397 -3.310 18.953 1.00 95.38 84 GLU A O 1
ATOM 618 N N . ALA A 1 85 ? -9.411 -4.274 18.582 1.00 94.38 85 ALA A N 1
ATOM 619 C CA . ALA A 1 85 ? -9.329 -3.787 17.202 1.00 94.38 85 ALA A CA 1
ATOM 620 C C . ALA A 1 85 ? -10.510 -4.309 16.357 1.00 94.38 85 ALA A C 1
ATOM 622 O O . ALA A 1 85 ? -11.186 -3.546 15.674 1.00 94.38 85 ALA A O 1
ATOM 623 N N . VAL A 1 86 ? -10.839 -5.600 16.452 1.00 93.00 86 VAL A N 1
ATOM 624 C CA . VAL A 1 86 ? -12.009 -6.167 15.756 1.00 93.00 86 VAL A CA 1
ATOM 625 C C . VAL A 1 86 ? -13.316 -5.529 16.234 1.00 93.00 86 VAL A C 1
ATOM 627 O O . VAL A 1 86 ? -14.187 -5.224 15.416 1.00 93.00 86 VAL A O 1
ATOM 630 N N . GLN A 1 87 ? -13.461 -5.314 17.542 1.00 95.44 87 GLN A N 1
ATOM 631 C CA . GLN A 1 87 ? -14.645 -4.681 18.112 1.00 95.44 87 GLN A CA 1
ATOM 632 C C . GLN A 1 87 ? -14.843 -3.262 17.562 1.00 95.44 87 GLN A C 1
ATOM 634 O O . GLN A 1 87 ? -15.947 -2.931 17.128 1.00 95.44 87 GLN A O 1
ATOM 639 N N . ARG A 1 88 ? -13.783 -2.449 17.506 1.00 96.31 88 ARG A N 1
ATOM 640 C CA . ARG A 1 88 ? -13.861 -1.078 16.985 1.00 96.31 88 ARG A CA 1
ATOM 641 C C . ARG A 1 88 ? -14.281 -1.026 15.515 1.00 96.31 88 ARG A C 1
ATOM 643 O O . ARG A 1 88 ? -15.083 -0.171 15.150 1.00 96.31 88 ARG A O 1
ATOM 650 N N . LEU A 1 89 ? -13.842 -1.972 14.677 1.00 95.75 89 LEU A N 1
ATOM 651 C CA . LEU A 1 89 ? -14.339 -2.080 13.294 1.00 95.75 89 LEU A CA 1
ATOM 652 C C . LEU A 1 89 ? -15.862 -2.313 13.255 1.00 95.75 89 LEU A C 1
ATOM 654 O O . LEU A 1 89 ? -16.569 -1.666 12.484 1.00 95.75 89 LEU A O 1
ATOM 658 N N . SER A 1 90 ? -16.396 -3.159 14.143 1.00 93.75 90 SER A N 1
ATOM 659 C CA . SER A 1 90 ? -17.846 -3.395 14.272 1.00 93.75 90 SER A CA 1
ATOM 660 C C . SER A 1 90 ? -18.618 -2.148 14.737 1.00 93.75 90 SER A C 1
ATOM 662 O O . SER A 1 90 ? -19.708 -1.840 14.236 1.00 93.75 90 SER A O 1
ATOM 664 N N . GLU A 1 91 ? -18.046 -1.378 15.663 1.00 95.62 91 GLU A N 1
ATOM 665 C CA . GLU A 1 91 ? -18.600 -0.092 16.106 1.00 95.62 91 GLU A CA 1
ATOM 666 C C . GLU A 1 91 ? -18.626 0.918 14.948 1.00 95.62 91 GLU A C 1
ATOM 668 O O . GLU A 1 91 ? -19.655 1.553 14.685 1.00 95.62 91 GLU A O 1
ATOM 673 N N . VAL A 1 92 ? -17.542 0.992 14.169 1.00 95.38 92 VAL A N 1
ATOM 674 C CA . VAL A 1 92 ? -17.483 1.801 12.947 1.00 95.38 92 VAL A CA 1
ATOM 675 C C . VAL A 1 92 ? -18.515 1.334 11.924 1.00 95.38 92 VAL A C 1
ATOM 677 O O . VAL A 1 92 ? -19.195 2.180 11.344 1.00 95.38 92 VAL A O 1
ATOM 680 N N . ARG A 1 93 ? -18.715 0.024 11.739 1.00 94.38 93 ARG A N 1
ATOM 681 C CA . ARG A 1 93 ? -19.759 -0.523 10.857 1.00 94.38 93 ARG A CA 1
ATOM 682 C C . ARG A 1 93 ? -21.142 -0.008 11.237 1.00 94.38 93 ARG A C 1
ATOM 684 O O . ARG A 1 93 ? -21.926 0.381 10.371 1.00 94.38 93 ARG A O 1
ATOM 691 N N . THR A 1 94 ? -21.439 0.018 12.534 1.00 93.94 94 THR A N 1
ATOM 692 C CA . THR A 1 94 ? -22.707 0.533 13.069 1.00 93.94 94 THR A CA 1
ATOM 693 C C . THR A 1 94 ? -22.860 2.025 12.775 1.00 93.94 94 THR A C 1
ATOM 695 O O . THR A 1 94 ? -23.887 2.448 12.240 1.00 93.94 94 THR A O 1
ATOM 698 N N . ARG A 1 95 ? -21.810 2.819 13.021 1.00 93.25 95 ARG A N 1
ATOM 699 C CA . ARG A 1 95 ? -21.779 4.254 12.700 1.00 93.25 95 ARG A CA 1
ATOM 700 C C . ARG A 1 95 ? -21.940 4.515 11.200 1.00 93.25 95 ARG A C 1
ATOM 702 O O . ARG A 1 95 ? -22.680 5.419 10.815 1.00 93.25 95 ARG A O 1
ATOM 709 N N . LEU A 1 96 ? -21.279 3.737 10.346 1.00 93.31 96 LEU A N 1
ATOM 710 C CA . LEU A 1 96 ? -21.360 3.861 8.889 1.00 93.31 96 LEU A CA 1
ATOM 711 C C . LEU A 1 96 ? -22.769 3.570 8.377 1.00 93.31 96 LEU A C 1
ATOM 713 O O . LEU A 1 96 ? -23.268 4.334 7.557 1.00 93.31 96 LEU A O 1
ATOM 717 N N . LYS A 1 97 ? -23.441 2.537 8.898 1.00 91.94 97 LYS A N 1
ATOM 718 C CA . LYS A 1 97 ? -24.849 2.256 8.566 1.00 91.94 97 LYS A CA 1
ATOM 719 C C . LYS A 1 97 ? -25.781 3.400 8.965 1.00 91.94 97 LYS A C 1
ATOM 721 O O . LYS A 1 97 ? -26.709 3.705 8.230 1.00 91.94 97 LYS A O 1
ATOM 726 N N . ALA A 1 98 ? -25.530 4.031 10.112 1.00 91.88 98 ALA A N 1
ATOM 727 C CA . ALA A 1 98 ? -26.365 5.121 10.611 1.00 91.88 98 ALA A CA 1
ATOM 728 C C . ALA A 1 98 ? -26.120 6.462 9.897 1.00 91.88 98 ALA A C 1
ATOM 730 O O . ALA A 1 98 ? -27.040 7.263 9.763 1.00 91.88 98 ALA A O 1
ATOM 731 N N . THR A 1 99 ? -24.881 6.735 9.476 1.00 91.88 99 THR A N 1
ATOM 732 C CA . THR A 1 99 ? -24.472 8.077 9.020 1.00 91.88 99 THR A CA 1
ATOM 733 C C . THR A 1 99 ? -24.097 8.157 7.546 1.00 91.88 99 THR A C 1
ATOM 735 O O . THR A 1 99 ? -24.126 9.246 6.982 1.00 91.88 99 THR A O 1
ATOM 738 N N . GLY A 1 100 ? -23.686 7.046 6.928 1.00 91.50 100 GLY A N 1
ATOM 739 C CA . GLY A 1 100 ? -23.102 7.034 5.587 1.00 91.50 100 GLY A CA 1
ATOM 740 C C . GLY A 1 100 ? -21.743 7.743 5.482 1.00 91.50 100 GLY A C 1
ATOM 741 O O . GLY A 1 100 ? -21.309 8.038 4.371 1.00 91.50 100 GLY A O 1
ATOM 742 N N . LYS A 1 101 ? -21.066 8.041 6.602 1.00 92.25 101 LYS A N 1
ATOM 743 C CA . LYS A 1 101 ? -19.871 8.904 6.631 1.00 92.25 101 LYS A CA 1
ATOM 744 C C . LYS A 1 101 ? -18.594 8.167 7.028 1.00 92.25 101 LYS A C 1
ATOM 746 O O . LYS A 1 101 ? -18.479 7.675 8.151 1.00 92.25 101 LYS A O 1
ATOM 751 N N . VAL A 1 102 ? -17.587 8.175 6.161 1.00 93.56 102 VAL A N 1
ATOM 752 C CA . VAL A 1 102 ? -16.215 7.742 6.477 1.00 93.56 102 VAL A CA 1
ATOM 753 C C . VAL A 1 102 ? -15.431 8.950 6.984 1.00 93.56 102 VAL A C 1
ATOM 755 O O . VAL A 1 102 ? -15.254 9.909 6.243 1.00 93.56 102 VAL A O 1
ATOM 758 N N . ILE A 1 103 ? -14.963 8.919 8.234 1.00 93.06 103 ILE A N 1
ATOM 759 C CA . ILE A 1 103 ? -14.242 10.048 8.843 1.00 93.06 103 ILE A CA 1
ATOM 760 C C . ILE A 1 103 ? -12.737 9.813 8.710 1.00 93.06 103 ILE A C 1
ATOM 762 O O . ILE A 1 103 ? -12.147 9.034 9.455 1.00 93.06 103 ILE A O 1
ATOM 766 N N . LEU A 1 104 ? -12.121 10.496 7.754 1.00 93.56 104 LEU A N 1
ATOM 767 C CA . LEU A 1 104 ? -10.694 10.444 7.475 1.00 93.56 104 LEU A CA 1
ATOM 768 C C . LEU A 1 104 ? -9.913 11.165 8.566 1.00 93.56 104 LEU A C 1
ATOM 770 O O . LEU A 1 104 ? -10.116 12.353 8.812 1.00 93.56 104 LEU A O 1
ATOM 774 N N . ARG A 1 105 ? -8.963 10.466 9.186 1.00 92.69 105 ARG A N 1
ATOM 775 C CA . ARG A 1 105 ? -8.219 11.019 10.321 1.00 92.69 105 ARG A CA 1
ATOM 776 C C . ARG A 1 105 ? -7.340 12.208 9.956 1.00 92.69 105 ARG A C 1
ATOM 778 O O . ARG A 1 105 ? -7.197 13.132 10.749 1.00 92.69 105 ARG A O 1
ATOM 785 N N . TYR A 1 106 ? -6.773 12.191 8.758 1.00 94.50 106 TYR A N 1
ATOM 786 C CA . TYR A 1 106 ? -5.868 13.220 8.258 1.00 94.50 106 TYR A CA 1
ATOM 787 C C . TYR A 1 106 ? -6.404 13.819 6.973 1.00 94.50 106 TYR A C 1
ATOM 789 O O . TYR A 1 106 ? -6.948 13.097 6.137 1.00 94.50 106 TYR A O 1
ATOM 797 N N . ASN A 1 107 ? -6.163 15.109 6.778 1.00 93.25 107 ASN A N 1
ATOM 798 C CA . ASN A 1 107 ? -6.310 15.726 5.467 1.00 93.25 107 ASN A CA 1
ATOM 799 C C . ASN A 1 107 ? -5.118 15.388 4.554 1.00 93.25 107 ASN A C 1
ATOM 801 O O . ASN A 1 107 ? -4.141 14.755 4.962 1.00 93.25 107 ASN A O 1
ATOM 805 N N . GLU A 1 108 ? -5.194 15.769 3.277 1.00 92.69 108 GLU A N 1
ATOM 806 C CA . GLU A 1 108 ? -4.129 15.459 2.310 1.00 92.69 108 GLU A CA 1
ATOM 807 C C . GLU A 1 108 ? -2.769 16.094 2.666 1.00 92.69 108 GLU A C 1
ATOM 809 O O . GLU A 1 108 ? -1.726 15.476 2.444 1.00 92.69 108 GLU A O 1
ATOM 814 N N . ALA A 1 109 ? -2.754 17.308 3.224 1.00 93.62 109 ALA A N 1
ATOM 815 C CA . ALA A 1 109 ? -1.510 17.976 3.605 1.00 93.62 109 ALA A CA 1
ATOM 816 C C . ALA A 1 109 ? -0.829 17.265 4.785 1.00 93.62 109 ALA A C 1
ATOM 818 O O . ALA A 1 109 ? 0.385 17.074 4.777 1.00 93.62 109 ALA A O 1
ATOM 819 N N . GLU A 1 110 ? -1.616 16.829 5.767 1.00 95.25 110 GLU A N 1
ATOM 820 C CA . GLU A 1 110 ? -1.154 16.056 6.919 1.00 95.25 110 GLU A CA 1
ATOM 821 C C . GLU A 1 110 ? -0.602 14.693 6.494 1.00 95.25 110 GLU A C 1
ATOM 823 O O . GLU A 1 110 ? 0.489 14.338 6.931 1.00 95.25 110 GLU A O 1
ATOM 828 N N . LEU A 1 111 ? -1.268 13.969 5.583 1.00 95.06 111 LEU A N 1
ATOM 829 C CA . LEU A 1 111 ? -0.731 12.711 5.042 1.00 95.06 111 LEU A CA 1
ATOM 830 C C . LEU A 1 111 ? 0.616 12.906 4.340 1.00 95.06 111 LEU A C 1
ATOM 832 O O . LEU A 1 111 ? 1.552 12.151 4.591 1.00 95.06 111 LEU A O 1
ATOM 836 N N . LYS A 1 112 ? 0.743 13.933 3.489 1.00 94.44 112 LYS A N 1
ATOM 837 C CA . LYS A 1 112 ? 2.016 14.253 2.819 1.00 94.44 112 LYS A CA 1
ATOM 838 C C . 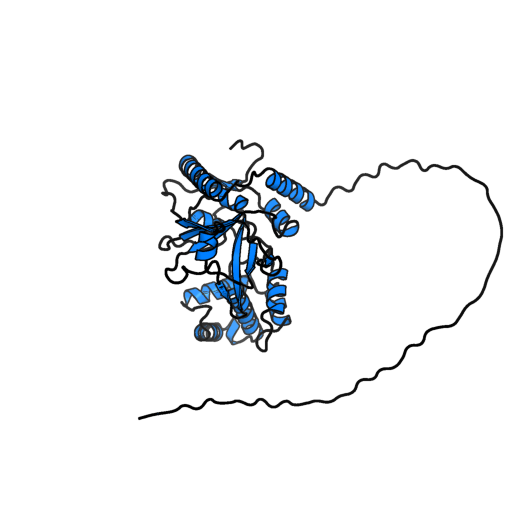LYS A 1 112 ? 3.117 14.572 3.825 1.00 94.44 112 LYS A C 1
ATOM 840 O O . LYS A 1 112 ? 4.253 14.135 3.655 1.00 94.44 112 LYS A O 1
ATOM 845 N N . ALA A 1 113 ? 2.784 15.314 4.878 1.00 95.00 113 ALA A N 1
ATOM 846 C CA . ALA A 1 113 ? 3.723 15.631 5.942 1.00 95.00 113 ALA A CA 1
ATOM 847 C C . ALA A 1 113 ? 4.143 14.372 6.723 1.00 95.00 113 ALA A C 1
ATOM 849 O O . ALA A 1 113 ? 5.330 14.184 6.973 1.00 95.00 113 ALA A O 1
ATOM 850 N N . LEU A 1 114 ? 3.206 13.474 7.047 1.00 94.50 114 LEU A N 1
ATOM 851 C CA . LEU A 1 114 ? 3.506 12.194 7.697 1.00 94.50 114 LEU A CA 1
ATOM 852 C C . LEU A 1 114 ? 4.403 11.311 6.824 1.00 94.50 114 LEU A C 1
ATOM 854 O O . LEU A 1 114 ? 5.428 10.845 7.308 1.00 94.50 114 LEU A O 1
ATOM 858 N N . ALA A 1 115 ? 4.091 11.154 5.535 1.00 94.06 115 ALA A N 1
ATOM 859 C CA . ALA A 1 115 ? 4.914 10.374 4.609 1.00 94.06 115 ALA A CA 1
ATOM 860 C C . ALA A 1 115 ? 6.350 10.916 4.480 1.00 94.06 115 ALA A C 1
ATOM 862 O O . ALA A 1 115 ? 7.287 10.134 4.326 1.00 94.06 115 ALA A O 1
ATOM 863 N N . LYS A 1 116 ? 6.527 12.242 4.580 1.00 93.44 116 LYS A N 1
ATOM 864 C CA . LYS A 1 116 ? 7.831 12.918 4.502 1.00 93.44 116 LYS A CA 1
ATOM 865 C C . LYS A 1 116 ? 8.639 12.835 5.802 1.00 93.44 116 LYS A C 1
ATOM 867 O O . LYS A 1 116 ? 9.835 12.570 5.749 1.00 93.44 116 LYS A O 1
ATOM 872 N N . TYR A 1 117 ? 8.016 13.099 6.951 1.00 93.38 117 TYR A N 1
ATOM 873 C CA . TYR A 1 117 ? 8.722 13.321 8.224 1.00 93.38 117 TYR A CA 1
ATOM 874 C C . TYR A 1 117 ? 8.590 12.177 9.237 1.00 93.38 117 TYR A C 1
ATOM 876 O O . TYR A 1 117 ? 9.423 12.057 10.130 1.00 93.38 117 TYR A O 1
ATOM 884 N N . ALA A 1 118 ? 7.576 11.323 9.096 1.00 88.94 118 ALA A N 1
ATOM 885 C CA . ALA A 1 118 ? 7.388 10.099 9.875 1.00 88.94 118 ALA A CA 1
ATOM 886 C C . ALA A 1 118 ? 7.062 8.919 8.933 1.00 88.94 118 ALA A C 1
ATOM 888 O O . ALA A 1 118 ? 5.962 8.356 9.001 1.00 88.94 118 ALA A O 1
ATOM 889 N N . PRO A 1 119 ? 7.990 8.570 8.015 1.00 85.44 119 PRO A N 1
ATOM 890 C CA . PRO A 1 119 ? 7.736 7.638 6.916 1.00 85.44 119 PRO A CA 1
ATOM 891 C C . PRO A 1 119 ? 7.307 6.247 7.398 1.00 85.44 119 PRO A C 1
ATOM 893 O O . PRO A 1 119 ? 6.423 5.643 6.797 1.00 85.44 119 PRO A O 1
ATOM 896 N N . VAL A 1 120 ? 7.886 5.754 8.493 1.00 87.00 120 VAL A N 1
ATOM 897 C CA . VAL A 1 120 ? 7.475 4.495 9.123 1.00 87.00 120 VAL A CA 1
ATOM 898 C C . VAL A 1 120 ? 6.857 4.830 10.480 1.00 87.00 120 VAL A C 1
ATOM 900 O O . VAL A 1 120 ? 7.575 5.313 11.358 1.00 87.00 120 VAL A O 1
ATOM 903 N N . PRO A 1 121 ? 5.539 4.655 10.651 1.00 81.38 121 PRO A N 1
ATOM 904 C CA . PRO A 1 121 ? 4.875 4.926 11.917 1.00 81.38 121 PRO A CA 1
ATOM 905 C C . PRO A 1 121 ? 5.257 3.882 12.969 1.00 81.38 121 PRO A C 1
ATOM 907 O O . PRO A 1 121 ? 5.336 2.692 12.672 1.00 81.38 121 PRO A O 1
ATOM 910 N N . ASP A 1 122 ? 5.448 4.336 14.207 1.00 81.25 122 ASP A N 1
ATOM 911 C CA . ASP A 1 122 ? 5.610 3.476 15.384 1.00 81.25 122 ASP A CA 1
ATOM 912 C C . ASP A 1 122 ? 4.228 3.030 15.887 1.00 81.25 122 ASP A C 1
ATOM 914 O O . ASP A 1 122 ? 3.752 3.478 16.925 1.00 81.25 122 ASP A O 1
ATOM 918 N N . GLU A 1 123 ? 3.528 2.236 15.073 1.00 81.25 123 GLU A N 1
ATOM 919 C CA . GLU A 1 123 ? 2.206 1.694 15.397 1.00 81.25 123 GLU A CA 1
ATOM 920 C C . GLU A 1 123 ? 2.272 0.178 15.567 1.00 81.25 123 GLU A C 1
ATOM 922 O O . GLU A 1 123 ? 2.815 -0.544 14.725 1.00 81.25 123 GLU A O 1
ATOM 927 N N . ARG A 1 124 ? 1.654 -0.332 16.639 1.00 86.00 124 ARG A N 1
ATOM 928 C CA . ARG A 1 124 ? 1.638 -1.781 16.914 1.00 86.00 124 ARG A CA 1
ATOM 929 C C . ARG A 1 124 ? 0.758 -2.572 15.949 1.00 86.00 124 ARG A C 1
ATOM 931 O O . ARG A 1 124 ? 0.949 -3.786 15.835 1.00 86.00 124 ARG A O 1
ATOM 938 N N . TYR A 1 125 ? -0.200 -1.907 15.299 1.00 91.31 125 TYR A N 1
ATOM 939 C CA . TYR A 1 125 ? -1.201 -2.541 14.446 1.00 91.31 125 TYR A CA 1
ATOM 940 C C . TYR A 1 125 ? -1.149 -2.033 13.010 1.00 91.31 125 TYR A C 1
ATOM 942 O O . TYR A 1 125 ? -1.406 -0.862 12.729 1.00 91.31 125 TYR A O 1
ATOM 950 N N . LEU A 1 126 ? -0.896 -2.958 12.089 1.00 93.06 126 LEU A N 1
ATOM 951 C CA . LEU A 1 126 ? -0.996 -2.730 10.654 1.00 93.06 126 LEU A CA 1
ATOM 952 C C . LEU A 1 126 ? -2.192 -3.487 10.085 1.00 93.06 126 LEU A C 1
ATOM 954 O O . LEU A 1 126 ? -2.679 -4.457 10.662 1.00 93.06 126 LEU A O 1
ATOM 958 N N . VAL A 1 127 ? -2.649 -3.065 8.917 1.00 93.94 127 VAL A N 1
ATOM 959 C CA . VAL A 1 127 ? -3.786 -3.672 8.229 1.00 93.94 127 VAL A CA 1
ATOM 960 C C . VAL A 1 127 ? -3.499 -3.882 6.761 1.00 93.94 127 VAL A C 1
ATOM 962 O O . VAL A 1 127 ? -2.896 -3.046 6.088 1.00 93.94 127 VAL A O 1
ATOM 965 N N . ARG A 1 128 ? -3.970 -5.018 6.255 1.00 93.06 128 ARG A N 1
ATOM 966 C CA . ARG A 1 128 ? -3.841 -5.402 4.852 1.00 93.06 128 ARG A CA 1
ATOM 967 C C . ARG A 1 128 ? -5.153 -5.972 4.346 1.00 93.06 128 ARG A C 1
ATOM 969 O O . ARG A 1 128 ? -5.661 -6.945 4.897 1.00 93.06 128 ARG A O 1
ATOM 976 N N . LEU A 1 129 ? -5.655 -5.409 3.253 1.00 93.81 129 LEU A N 1
ATOM 977 C CA . LEU A 1 129 ? -6.757 -5.994 2.501 1.00 93.81 129 LEU A CA 1
ATOM 978 C C . LEU A 1 129 ? -6.211 -7.029 1.510 1.00 93.81 129 LEU A C 1
ATOM 980 O O . LEU A 1 129 ? -5.245 -6.770 0.792 1.00 93.81 129 LEU A O 1
ATOM 984 N N . VAL A 1 130 ? -6.837 -8.200 1.464 1.00 90.19 130 VAL A N 1
ATOM 985 C CA . VAL A 1 130 ? -6.474 -9.300 0.568 1.00 90.19 130 VAL A CA 1
ATOM 986 C C . VAL A 1 130 ? -7.722 -9.762 -0.173 1.00 90.19 130 VAL A C 1
ATOM 988 O O . VAL A 1 130 ? -8.708 -10.140 0.457 1.00 90.19 130 VAL A O 1
ATOM 991 N N . ALA A 1 131 ? -7.683 -9.766 -1.505 1.00 88.38 131 ALA A N 1
ATOM 992 C CA . ALA A 1 131 ? -8.659 -10.513 -2.291 1.00 88.38 131 ALA A CA 1
ATOM 993 C C . ALA A 1 131 ? -8.400 -12.011 -2.079 1.00 88.38 131 ALA A C 1
ATOM 995 O O . ALA A 1 131 ? -7.275 -12.482 -2.231 1.00 88.38 131 ALA A O 1
ATOM 996 N N . TYR A 1 132 ? -9.425 -12.748 -1.670 1.00 78.81 132 TYR A N 1
ATOM 997 C CA . TYR A 1 132 ? -9.332 -14.173 -1.415 1.00 78.81 132 TYR A CA 1
ATOM 998 C C . TYR A 1 132 ? -9.074 -14.933 -2.708 1.00 78.81 132 TYR A C 1
ATOM 1000 O O .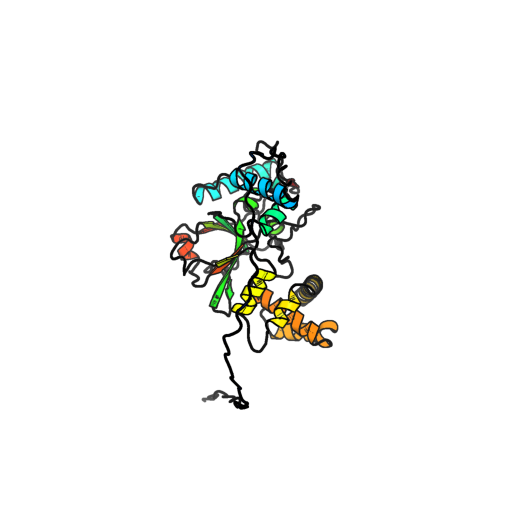 TYR A 1 132 ? -9.929 -14.981 -3.592 1.00 78.81 132 TYR A O 1
ATOM 1008 N N . ASP A 1 133 ? -7.932 -15.603 -2.748 1.00 72.50 133 ASP A N 1
ATOM 1009 C CA . ASP A 1 133 ? -7.697 -16.724 -3.639 1.00 72.50 133 ASP A CA 1
ATOM 1010 C C . ASP A 1 133 ? -7.592 -17.989 -2.767 1.00 72.50 133 ASP A C 1
ATOM 1012 O O . ASP A 1 133 ? -6.753 -18.028 -1.858 1.00 72.50 133 ASP A O 1
ATOM 1016 N N . PRO A 1 134 ? -8.415 -19.030 -3.002 1.00 63.66 134 PRO A N 1
ATOM 1017 C CA . PRO A 1 134 ? -8.272 -20.327 -2.342 1.00 63.66 134 PRO A CA 1
ATOM 1018 C C . PRO A 1 134 ? -6.866 -20.936 -2.450 1.00 63.66 134 PRO A C 1
ATOM 1020 O O . PRO A 1 134 ? -6.538 -21.832 -1.678 1.00 63.66 134 PRO A O 1
ATOM 1023 N N . LYS A 1 135 ? -6.050 -20.479 -3.407 1.00 62.88 135 LYS A N 1
ATOM 1024 C CA . LYS A 1 135 ? -4.674 -20.933 -3.637 1.00 62.88 135 LYS A CA 1
ATOM 1025 C C . LYS A 1 135 ? -3.619 -20.161 -2.837 1.00 62.88 135 LYS A C 1
ATOM 1027 O O . LYS A 1 135 ? -2.526 -20.688 -2.675 1.00 62.88 135 LYS A O 1
ATOM 1032 N N . ASP A 1 136 ? -3.942 -18.977 -2.310 1.00 63.75 136 ASP A N 1
ATOM 1033 C CA . ASP A 1 136 ? -3.017 -18.096 -1.567 1.00 63.75 136 ASP A CA 1
ATOM 1034 C C . ASP A 1 136 ? -3.287 -18.115 -0.047 1.00 63.75 136 ASP A C 1
ATOM 1036 O O . ASP A 1 136 ? -3.068 -17.137 0.671 1.00 63.75 136 ASP A O 1
ATOM 1040 N N . THR A 1 137 ? -3.825 -19.214 0.486 1.00 63.31 137 THR A N 1
ATOM 1041 C CA . THR A 1 137 ? -4.315 -19.248 1.875 1.00 63.31 137 THR A CA 1
ATOM 1042 C C . THR A 1 137 ? -3.242 -19.433 2.939 1.00 63.31 137 THR A C 1
ATOM 1044 O O . THR A 1 137 ? -3.561 -19.308 4.120 1.00 63.31 137 THR A O 1
ATOM 1047 N N . ASP A 1 138 ? -2.011 -19.766 2.559 1.00 72.75 138 ASP A N 1
ATOM 1048 C CA . ASP A 1 138 ? -0.947 -20.183 3.473 1.00 72.75 138 ASP A CA 1
ATOM 1049 C C . ASP A 1 138 ? 0.114 -19.104 3.738 1.00 72.75 138 ASP A C 1
ATOM 1051 O O . ASP A 1 138 ? 0.939 -19.288 4.631 1.00 72.75 138 ASP A O 1
ATOM 1055 N N . LYS A 1 139 ? 0.093 -17.964 3.033 1.00 76.06 139 LYS A N 1
ATOM 1056 C CA . LYS A 1 139 ? 1.139 -16.928 3.120 1.00 76.06 139 LYS A CA 1
ATOM 1057 C C . LYS A 1 139 ? 0.585 -15.565 3.508 1.00 76.06 139 LYS A C 1
ATOM 1059 O O . LYS A 1 139 ? -0.504 -15.171 3.100 1.00 76.06 139 LYS A O 1
ATOM 1064 N N . LEU A 1 140 ? 1.365 -14.827 4.296 1.00 83.00 140 LEU A N 1
ATOM 1065 C CA . LEU A 1 140 ? 1.002 -13.480 4.738 1.00 83.00 140 LEU A CA 1
ATOM 1066 C C . LEU A 1 140 ? 1.155 -12.445 3.608 1.00 83.00 140 LEU A C 1
ATOM 1068 O O . LEU A 1 140 ? 0.325 -11.548 3.442 1.00 83.00 140 LEU A O 1
ATOM 1072 N N . GLY A 1 141 ? 2.203 -12.599 2.803 1.00 86.12 141 GLY A N 1
ATOM 1073 C CA . GLY A 1 141 ? 2.541 -11.760 1.660 1.00 86.12 141 GLY A CA 1
ATOM 1074 C C . GLY A 1 141 ? 2.926 -12.588 0.434 1.00 86.12 141 GLY A C 1
ATOM 1075 O O . GLY A 1 141 ? 2.697 -13.795 0.375 1.00 86.12 141 GLY A O 1
ATOM 1076 N N . ARG A 1 142 ? 3.515 -11.931 -0.568 1.00 85.38 142 ARG A N 1
ATOM 1077 C CA . ARG A 1 142 ? 3.935 -12.592 -1.813 1.00 85.38 142 ARG A CA 1
ATOM 1078 C C . ARG A 1 142 ? 5.428 -12.921 -1.767 1.00 85.38 142 ARG A C 1
ATOM 1080 O O . ARG A 1 142 ? 6.214 -11.973 -1.667 1.00 85.38 142 ARG A O 1
ATOM 1087 N N . PRO A 1 143 ? 5.830 -14.203 -1.850 1.00 86.94 143 PRO A N 1
ATOM 1088 C CA . PRO A 1 143 ? 7.231 -14.571 -2.006 1.00 86.94 143 PRO A CA 1
ATOM 1089 C C . PRO A 1 143 ? 7.740 -14.089 -3.365 1.00 86.94 143 PRO A C 1
ATOM 1091 O O . PRO A 1 143 ? 6.998 -14.092 -4.350 1.00 86.94 143 PRO A O 1
ATOM 1094 N N . ARG A 1 144 ? 8.996 -13.656 -3.409 1.00 88.06 144 ARG A N 1
ATOM 1095 C CA . ARG A 1 144 ? 9.637 -13.106 -4.605 1.00 88.06 144 ARG A CA 1
ATOM 1096 C C . ARG A 1 144 ? 10.820 -13.950 -5.034 1.00 88.06 144 ARG A C 1
ATOM 1098 O O . ARG A 1 144 ? 11.319 -14.781 -4.281 1.00 88.06 144 ARG A O 1
ATOM 1105 N N . GLU A 1 145 ? 11.280 -13.711 -6.255 1.00 85.56 145 GLU A N 1
ATOM 1106 C CA . GLU A 1 145 ? 12.357 -14.499 -6.864 1.00 85.56 145 GLU A CA 1
ATOM 1107 C C . GLU A 1 145 ? 13.681 -14.371 -6.107 1.00 85.56 145 GLU A C 1
ATOM 1109 O O . GLU A 1 145 ? 14.454 -15.319 -6.050 1.00 85.56 145 GLU A O 1
ATOM 1114 N N . PHE A 1 146 ? 13.911 -13.228 -5.461 1.00 83.75 146 PHE A N 1
ATOM 1115 C CA . PHE A 1 146 ? 15.084 -12.970 -4.624 1.00 83.75 146 PHE A CA 1
ATOM 1116 C C . PHE A 1 146 ? 14.964 -13.555 -3.200 1.00 83.75 146 PHE A C 1
ATOM 1118 O O . PHE A 1 146 ? 15.717 -13.180 -2.304 1.00 83.75 146 PHE A O 1
ATOM 1125 N N . GLY A 1 147 ? 14.005 -14.458 -2.968 1.00 84.00 147 GLY A N 1
ATOM 1126 C CA . GLY A 1 147 ? 13.915 -15.278 -1.756 1.00 84.00 147 GLY A CA 1
ATOM 1127 C C . GLY A 1 147 ? 13.246 -14.623 -0.546 1.00 84.00 147 GLY A C 1
ATOM 1128 O O . GLY A 1 147 ? 13.076 -15.292 0.466 1.00 84.00 147 GLY A O 1
ATOM 1129 N N . LYS A 1 148 ? 12.827 -13.356 -0.637 1.00 89.00 148 LYS A N 1
ATOM 1130 C CA . LYS A 1 148 ? 12.106 -12.653 0.441 1.00 89.00 148 LYS A CA 1
ATOM 1131 C C . LYS A 1 148 ? 10.610 -12.570 0.143 1.00 89.00 148 LYS A C 1
ATOM 1133 O O . LYS A 1 148 ? 10.178 -12.687 -1.007 1.00 89.00 148 LYS A O 1
ATOM 1138 N N . MET A 1 149 ? 9.805 -12.326 1.170 1.00 90.31 149 MET A N 1
ATOM 1139 C CA . MET A 1 149 ? 8.378 -12.042 1.029 1.00 90.31 149 MET A CA 1
ATOM 1140 C C . MET A 1 149 ? 8.122 -10.542 1.090 1.00 90.31 149 MET A C 1
ATOM 1142 O O . MET A 1 149 ? 8.712 -9.822 1.886 1.00 90.31 149 MET A O 1
ATOM 1146 N N . THR A 1 150 ? 7.201 -10.077 0.253 1.00 92.19 150 THR A N 1
ATOM 1147 C CA . THR A 1 150 ? 6.758 -8.680 0.252 1.00 92.19 150 THR A CA 1
ATOM 1148 C C . THR A 1 150 ? 5.335 -8.560 0.761 1.00 92.19 150 THR A C 1
ATOM 1150 O O . THR A 1 150 ? 4.458 -9.355 0.397 1.00 92.19 150 THR A O 1
ATOM 1153 N N . LEU A 1 151 ? 5.102 -7.531 1.562 1.00 91.06 151 LEU A N 1
ATOM 1154 C CA . LEU A 1 151 ? 3.806 -7.186 2.116 1.00 91.06 151 LEU A CA 1
ATOM 1155 C C . LEU A 1 151 ? 3.570 -5.688 1.933 1.00 91.06 151 LEU A C 1
ATOM 1157 O O . LEU A 1 151 ? 4.459 -4.880 2.157 1.00 91.06 151 LEU A O 1
ATOM 1161 N N . TRP A 1 152 ? 2.348 -5.341 1.558 1.00 93.38 152 TRP A N 1
ATOM 1162 C CA . TRP A 1 152 ? 1.837 -3.974 1.590 1.00 93.38 152 TRP A CA 1
ATOM 1163 C C . TRP A 1 152 ? 0.759 -3.906 2.655 1.00 93.38 152 TRP A C 1
ATOM 1165 O O . TRP A 1 152 ? -0.112 -4.788 2.702 1.00 93.38 152 TRP A O 1
ATOM 1175 N N . ALA A 1 153 ? 0.848 -2.889 3.494 1.00 94.00 153 ALA A N 1
ATOM 1176 C CA . ALA A 1 153 ? -0.080 -2.598 4.566 1.00 94.00 153 ALA A CA 1
ATOM 1177 C C . ALA A 1 153 ? -0.268 -1.081 4.692 1.00 94.00 153 ALA A C 1
ATOM 1179 O O . ALA A 1 153 ? 0.464 -0.292 4.096 1.00 94.00 153 ALA A O 1
ATOM 1180 N N . ALA A 1 154 ? -1.244 -0.684 5.493 1.00 94.75 154 ALA A N 1
ATOM 1181 C CA . ALA A 1 154 ? -1.345 0.664 6.032 1.00 94.75 154 ALA A CA 1
ATOM 1182 C C . ALA A 1 154 ? -1.521 0.574 7.549 1.00 94.75 154 ALA A C 1
ATOM 1184 O O . ALA A 1 154 ? -1.636 -0.522 8.111 1.00 94.75 154 ALA A O 1
ATOM 1185 N N . THR A 1 155 ? -1.539 1.718 8.218 1.00 93.56 155 THR A N 1
ATOM 1186 C CA . THR A 1 155 ? -1.787 1.743 9.656 1.00 93.56 155 THR A CA 1
ATOM 1187 C C . THR A 1 155 ? -3.245 1.449 9.973 1.00 93.56 155 THR A C 1
ATOM 1189 O O . THR A 1 155 ? -4.146 1.849 9.226 1.00 93.56 155 THR A O 1
ATOM 1192 N N . TYR A 1 156 ? -3.487 0.740 11.078 1.00 94.88 156 TYR A N 1
ATOM 1193 C CA . TYR A 1 156 ? -4.853 0.466 11.524 1.00 94.88 156 TYR A CA 1
ATOM 1194 C C . TYR A 1 156 ? -5.604 1.783 11.782 1.00 94.88 156 TYR A C 1
ATOM 1196 O O . TYR A 1 156 ? -6.730 1.945 11.319 1.00 94.88 156 TYR A O 1
ATOM 1204 N N . GLU A 1 157 ? -4.937 2.762 12.396 1.00 94.31 157 GLU A N 1
ATOM 1205 C CA . GLU A 1 157 ? -5.458 4.103 12.687 1.00 94.31 157 GLU A CA 1
ATOM 1206 C C . GLU A 1 157 ? -6.046 4.834 11.464 1.00 94.31 157 GLU A C 1
ATOM 1208 O O . GLU A 1 157 ? -7.063 5.521 11.572 1.00 94.31 157 GLU A O 1
ATOM 1213 N N . GLN A 1 158 ? -5.449 4.668 10.280 1.00 95.00 158 GLN A N 1
ATOM 1214 C CA . GLN A 1 158 ? -5.911 5.338 9.060 1.00 95.00 158 GLN A CA 1
ATOM 1215 C C . GLN A 1 158 ? -7.065 4.612 8.358 1.00 95.00 158 GLN A C 1
ATOM 1217 O O . GLN A 1 158 ? -7.875 5.266 7.696 1.00 95.00 158 GLN A O 1
ATOM 1222 N N . LEU A 1 159 ? -7.158 3.284 8.484 1.00 95.69 159 LEU A N 1
ATOM 1223 C CA . LEU A 1 159 ? -8.203 2.488 7.826 1.00 95.69 159 LEU A CA 1
ATOM 1224 C C . LEU A 1 159 ? -9.398 2.165 8.724 1.00 95.69 159 LEU A C 1
ATOM 1226 O O . LEU A 1 159 ? -10.456 1.843 8.191 1.00 95.69 159 LEU A O 1
ATOM 1230 N N . GLU A 1 160 ? -9.268 2.283 10.047 1.00 95.25 160 GLU A N 1
ATOM 1231 C CA . GLU A 1 160 ? -10.324 1.975 11.023 1.00 95.25 160 GLU A CA 1
ATOM 1232 C C . GLU A 1 160 ? -11.671 2.606 10.641 1.00 95.25 160 GLU A C 1
ATOM 1234 O O . GLU A 1 160 ? -12.711 1.955 10.708 1.00 95.25 160 GLU A O 1
ATOM 1239 N N . SER A 1 161 ? -11.649 3.850 10.151 1.00 93.06 161 SER A N 1
ATOM 1240 C CA . SER A 1 161 ? -12.843 4.613 9.760 1.00 93.06 161 SER A CA 1
ATOM 1241 C C . SER A 1 161 ? -13.679 4.004 8.622 1.00 93.06 161 SER A C 1
ATOM 1243 O O . SER A 1 161 ? -14.837 4.404 8.458 1.00 93.06 161 SER A O 1
ATOM 1245 N N . ALA A 1 162 ? -13.114 3.058 7.865 1.00 92.81 162 ALA A N 1
ATOM 1246 C CA . ALA A 1 162 ? -13.759 2.342 6.768 1.00 92.81 162 ALA A CA 1
ATOM 1247 C C . ALA A 1 162 ? -14.275 0.941 7.159 1.00 92.81 162 ALA A C 1
ATOM 1249 O O . ALA A 1 162 ? -14.816 0.248 6.295 1.00 92.81 162 ALA A O 1
ATOM 1250 N N . ASP A 1 163 ? -14.150 0.531 8.432 1.00 92.94 163 ASP A N 1
ATOM 1251 C CA . ASP A 1 163 ? -14.505 -0.823 8.893 1.00 92.94 163 ASP A CA 1
ATOM 1252 C C . ASP A 1 163 ? -13.782 -1.899 8.031 1.00 92.94 163 ASP A C 1
ATOM 1254 O O . ASP A 1 163 ? -12.587 -1.805 7.752 1.00 92.94 163 ASP A O 1
ATOM 1258 N N . SER A 1 164 ? -14.498 -2.938 7.617 1.00 93.62 164 SER A N 1
ATOM 1259 C CA . SER A 1 164 ? -14.120 -4.109 6.852 1.00 93.62 164 SER A CA 1
ATOM 1260 C C . SER A 1 164 ? -14.873 -4.132 5.516 1.00 93.62 164 SER A C 1
ATOM 1262 O O . SER A 1 164 ? -14.905 -5.167 4.848 1.00 93.62 164 SER A O 1
ATOM 1264 N N . ASP A 1 165 ? -15.481 -3.007 5.113 1.00 95.19 165 ASP A N 1
ATOM 1265 C CA . ASP A 1 165 ? -16.136 -2.872 3.815 1.00 95.19 165 ASP A CA 1
ATOM 1266 C C . ASP A 1 165 ? -15.078 -2.908 2.695 1.00 95.19 165 ASP A C 1
ATOM 1268 O O . ASP A 1 165 ? -14.196 -2.043 2.636 1.00 95.19 165 ASP A O 1
ATOM 1272 N N . PRO A 1 166 ? -15.131 -3.900 1.789 1.00 94.94 166 PRO A N 1
ATOM 1273 C CA . PRO A 1 166 ? -14.094 -4.067 0.786 1.00 94.94 166 PRO A CA 1
ATOM 1274 C C . PRO A 1 166 ? -14.085 -2.933 -0.241 1.00 94.94 166 PRO A C 1
ATOM 1276 O O . PRO A 1 166 ? -13.017 -2.607 -0.748 1.00 94.94 166 PRO A O 1
ATOM 1279 N N . GLU A 1 167 ? -15.217 -2.306 -0.560 1.00 94.44 167 GLU A N 1
ATOM 1280 C CA . GLU A 1 167 ? -15.256 -1.205 -1.525 1.00 94.44 167 GLU A CA 1
ATOM 1281 C C . GLU A 1 167 ? -14.605 0.053 -0.939 1.00 94.44 167 GLU A C 1
ATOM 1283 O O . GLU A 1 167 ? -13.756 0.666 -1.590 1.00 94.44 167 GLU A O 1
ATOM 1288 N N . LEU A 1 168 ? -14.941 0.408 0.305 1.00 95.12 168 LEU A N 1
ATOM 1289 C CA . LEU A 1 168 ? -14.351 1.557 0.998 1.00 95.12 168 LEU A CA 1
ATOM 1290 C C . LEU A 1 168 ? -12.845 1.378 1.210 1.00 95.12 168 LEU A C 1
ATOM 1292 O O . LEU A 1 168 ? -12.070 2.294 0.922 1.00 95.12 168 LEU A O 1
ATOM 1296 N N . LEU A 1 169 ? -12.418 0.190 1.645 1.00 96.19 169 LEU A N 1
ATOM 1297 C CA . LEU A 1 169 ? -11.002 -0.117 1.832 1.00 96.19 169 LEU A CA 1
ATOM 1298 C C . LEU A 1 169 ? -10.229 -0.089 0.506 1.00 96.19 169 LEU A C 1
ATOM 1300 O O . LEU A 1 169 ? -9.153 0.499 0.454 1.00 96.19 169 LEU A O 1
ATOM 1304 N N . ASN A 1 170 ? -10.770 -0.651 -0.582 1.00 95.00 170 ASN A N 1
ATOM 1305 C CA . ASN A 1 170 ? -10.133 -0.576 -1.905 1.00 95.00 170 ASN A CA 1
ATOM 1306 C C . ASN A 1 170 ? -9.977 0.883 -2.381 1.00 95.00 170 ASN A C 1
ATOM 1308 O O . ASN A 1 170 ? -8.915 1.243 -2.891 1.00 95.00 170 ASN A O 1
ATOM 1312 N N . ARG A 1 171 ? -10.977 1.750 -2.146 1.00 94.12 171 ARG A N 1
ATOM 1313 C CA . ARG A 1 171 ? -10.891 3.187 -2.477 1.00 94.12 171 ARG A CA 1
ATOM 1314 C C . ARG A 1 171 ? -9.782 3.906 -1.710 1.00 94.12 171 ARG A C 1
ATOM 1316 O O . ARG A 1 171 ? -9.092 4.737 -2.299 1.00 94.12 171 ARG A O 1
ATOM 1323 N N . LEU A 1 172 ? -9.614 3.601 -0.421 1.00 95.56 172 LEU A N 1
ATOM 1324 C CA . LEU A 1 172 ? -8.538 4.156 0.408 1.00 95.56 172 LEU A CA 1
ATOM 1325 C C . LEU A 1 172 ? -7.168 3.591 0.042 1.00 95.56 172 LEU A C 1
ATOM 1327 O O . LEU A 1 172 ? -6.175 4.302 0.131 1.00 95.56 172 LEU A O 1
ATOM 1331 N N . LEU A 1 173 ? -7.100 2.330 -0.377 1.00 94.69 173 LEU A N 1
ATOM 1332 C CA . LEU A 1 173 ? -5.844 1.648 -0.681 1.00 94.69 173 LEU A CA 1
ATOM 1333 C C . LEU A 1 173 ? -5.397 1.790 -2.143 1.00 94.69 173 LEU A C 1
ATOM 1335 O O . LEU A 1 173 ? -4.368 1.238 -2.519 1.00 94.69 173 LEU A O 1
ATOM 1339 N N . GLY A 1 174 ? -6.139 2.517 -2.980 1.00 91.81 174 GLY A N 1
ATOM 1340 C CA . GLY A 1 174 ? -5.781 2.697 -4.388 1.00 91.81 174 GLY A CA 1
ATOM 1341 C C . GLY A 1 174 ? -5.909 1.435 -5.228 1.00 91.81 174 GLY A C 1
ATOM 1342 O O . GLY A 1 174 ? -5.159 1.254 -6.186 1.00 91.81 174 GLY A O 1
ATOM 1343 N N . MET A 1 175 ? -6.851 0.565 -4.872 1.00 90.00 175 MET A N 1
ATOM 1344 C CA . MET A 1 175 ? -7.075 -0.723 -5.519 1.00 90.00 175 MET A CA 1
ATOM 1345 C C . MET A 1 175 ? -8.442 -0.777 -6.204 1.00 90.00 175 MET A C 1
ATOM 1347 O O . MET A 1 175 ? -9.415 -0.177 -5.751 1.00 90.00 175 MET A O 1
ATOM 1351 N N . SER A 1 176 ? -8.530 -1.531 -7.300 1.00 88.62 176 SER A N 1
ATOM 1352 C CA . SER A 1 176 ? -9.810 -1.777 -7.970 1.00 88.62 176 SER A CA 1
ATOM 1353 C C . SER A 1 176 ? -10.664 -2.755 -7.161 1.00 88.62 176 SER A C 1
ATOM 1355 O O . SER A 1 176 ? -10.195 -3.819 -6.757 1.00 88.62 176 SER A O 1
ATOM 1357 N N . TYR A 1 177 ? -11.936 -2.414 -6.963 1.00 90.69 177 TYR A N 1
ATOM 1358 C CA . TYR A 1 177 ? -12.909 -3.286 -6.311 1.00 90.69 177 TYR A CA 1
ATOM 1359 C C . TYR A 1 177 ? -13.655 -4.149 -7.339 1.00 90.69 177 TYR A C 1
ATOM 1361 O O . TYR A 1 177 ? -14.212 -3.621 -8.301 1.00 90.69 177 TYR A O 1
ATOM 1369 N N . ASP A 1 178 ? -13.706 -5.465 -7.112 1.00 90.62 178 ASP A N 1
ATOM 1370 C CA . ASP A 1 178 ? -14.574 -6.391 -7.845 1.00 90.62 178 ASP A CA 1
ATOM 1371 C C . ASP A 1 178 ? -15.565 -7.033 -6.860 1.00 90.62 178 ASP A C 1
ATOM 1373 O O . ASP A 1 178 ? -15.146 -7.826 -6.014 1.00 90.62 178 ASP A O 1
ATOM 1377 N N . PRO A 1 179 ? -16.877 -6.753 -6.961 1.00 91.62 179 PRO A N 1
ATOM 1378 C CA . PRO A 1 179 ? -17.876 -7.298 -6.040 1.00 91.62 179 PRO A CA 1
ATOM 1379 C C . PRO A 1 179 ? -18.040 -8.822 -6.122 1.00 91.62 179 PRO A C 1
ATOM 1381 O O . PRO A 1 179 ? -18.711 -9.409 -5.276 1.00 91.62 179 PRO A O 1
ATOM 1384 N N . ARG A 1 180 ? -17.461 -9.482 -7.134 1.00 90.38 180 ARG A N 1
ATOM 1385 C CA . ARG A 1 180 ? -17.470 -10.947 -7.268 1.00 90.38 180 ARG A CA 1
ATOM 1386 C C . ARG A 1 180 ? -16.370 -11.612 -6.443 1.00 90.38 180 ARG A C 1
ATOM 1388 O O . ARG A 1 180 ? -16.445 -12.814 -6.194 1.00 90.38 180 ARG A O 1
ATOM 1395 N N . ASN A 1 181 ? -15.358 -10.853 -6.026 1.00 91.44 181 ASN A N 1
ATOM 1396 C CA . ASN A 1 181 ? -14.279 -11.368 -5.199 1.00 91.44 181 ASN A CA 1
ATOM 1397 C C . ASN A 1 181 ? -14.700 -11.398 -3.729 1.00 91.44 181 ASN A C 1
ATOM 1399 O O . ASN A 1 181 ? -15.355 -10.493 -3.218 1.00 91.44 181 ASN A O 1
ATOM 1403 N N . SER A 1 182 ? -14.268 -12.439 -3.020 1.00 91.69 182 SER A N 1
ATOM 1404 C CA . SER A 1 182 ? -14.268 -12.414 -1.558 1.00 91.69 182 SER A CA 1
ATOM 1405 C C . SER A 1 182 ? -13.037 -11.658 -1.077 1.00 91.69 182 SER A C 1
ATOM 1407 O O . SER A 1 182 ? -11.979 -11.763 -1.688 1.00 91.69 182 SER A O 1
ATOM 1409 N N . TYR A 1 183 ? -13.151 -10.922 0.024 1.00 93.75 183 TYR A N 1
ATOM 1410 C CA . TYR A 1 183 ? -12.039 -10.167 0.595 1.00 93.75 183 TYR A CA 1
ATOM 1411 C C . TYR A 1 183 ? -11.849 -10.517 2.069 1.00 93.75 183 TYR A C 1
ATOM 1413 O O . TYR A 1 183 ? -12.800 -10.874 2.770 1.00 93.75 183 TYR A O 1
ATOM 1421 N N . TYR A 1 184 ? -10.611 -10.396 2.532 1.00 93.06 184 TYR A N 1
ATOM 1422 C CA . TYR A 1 184 ? -10.254 -10.484 3.937 1.00 93.06 184 TYR A CA 1
ATOM 1423 C C . TYR A 1 184 ? -9.442 -9.268 4.356 1.00 93.06 184 TYR A C 1
ATOM 1425 O O . TYR A 1 184 ? -8.505 -8.874 3.660 1.00 93.06 184 TYR A O 1
ATOM 1433 N N . LEU A 1 185 ? -9.763 -8.731 5.526 1.00 94.25 185 LEU A N 1
ATOM 1434 C CA . LEU A 1 185 ? -8.934 -7.764 6.221 1.00 94.25 185 LEU A CA 1
ATOM 1435 C C . LEU A 1 185 ? -8.057 -8.526 7.213 1.00 94.25 185 LEU A C 1
ATOM 1437 O O . LEU A 1 185 ? -8.554 -9.253 8.076 1.00 94.25 185 LEU A O 1
ATOM 1441 N N . LEU A 1 186 ? -6.747 -8.392 7.063 1.00 93.56 186 LEU A N 1
ATOM 1442 C CA . LEU A 1 186 ? -5.777 -8.910 8.014 1.00 93.56 186 LEU A CA 1
ATOM 1443 C C . LEU A 1 186 ? -5.412 -7.784 8.973 1.00 93.56 186 LEU A C 1
ATOM 1445 O O . LEU A 1 186 ? -4.843 -6.784 8.538 1.00 93.56 186 LEU A O 1
ATOM 1449 N N . VAL A 1 187 ? -5.731 -7.956 10.254 1.00 94.44 187 VAL A N 1
ATOM 1450 C CA . VAL A 1 187 ? -5.216 -7.111 11.337 1.00 94.44 187 VAL A CA 1
ATOM 1451 C C . VAL A 1 187 ? -3.935 -7.761 11.836 1.00 94.44 187 VAL A C 1
ATOM 1453 O O . VAL A 1 187 ? -3.950 -8.901 12.304 1.00 94.44 187 VAL A O 1
ATOM 1456 N N . LEU A 1 188 ? -2.828 -7.052 11.667 1.00 91.25 188 LEU A N 1
ATOM 1457 C CA . LEU A 1 188 ? -1.470 -7.495 11.942 1.00 91.25 188 LEU A CA 1
ATOM 1458 C C . LEU A 1 188 ? -1.007 -6.792 13.212 1.00 91.25 188 LEU A C 1
ATOM 1460 O O . LEU A 1 188 ? -1.084 -5.572 13.295 1.00 91.25 188 LEU A O 1
ATOM 1464 N N . ARG A 1 189 ? -0.516 -7.546 14.183 1.00 88.56 189 ARG A N 1
ATOM 1465 C CA . ARG A 1 189 ? 0.056 -7.042 15.424 1.00 88.56 189 ARG A CA 1
ATOM 1466 C C . ARG A 1 189 ? 1.516 -7.437 15.477 1.00 88.56 189 ARG A C 1
ATOM 1468 O O . ARG A 1 189 ? 1.807 -8.611 15.283 1.00 88.56 189 ARG A O 1
ATOM 1475 N N . ASP A 1 190 ? 2.365 -6.469 15.815 1.00 74.69 190 ASP A N 1
ATOM 1476 C CA . ASP A 1 190 ? 3.751 -6.649 16.260 1.00 74.69 190 ASP A CA 1
ATOM 1477 C C . ASP A 1 190 ? 4.507 -7.800 15.564 1.00 74.69 190 ASP A C 1
ATOM 1479 O O . ASP A 1 190 ? 4.438 -8.972 15.949 1.00 74.69 190 ASP A O 1
ATOM 1483 N N . PHE A 1 191 ? 5.328 -7.447 14.576 1.00 66.69 191 PHE A N 1
ATOM 1484 C CA . PHE A 1 191 ? 6.299 -8.366 13.973 1.00 66.69 191 PHE A CA 1
ATOM 1485 C C . PHE A 1 191 ? 7.532 -8.599 14.867 1.00 66.69 191 PHE A C 1
ATOM 1487 O O . PHE A 1 191 ? 8.618 -8.878 14.362 1.00 66.69 191 PHE A O 1
ATOM 1494 N N . GLY A 1 192 ? 7.385 -8.433 16.184 1.00 53.62 192 GLY A N 1
ATOM 1495 C CA . GLY A 1 192 ? 8.416 -8.571 17.199 1.00 53.62 192 GLY A CA 1
ATOM 1496 C C . GLY A 1 192 ? 9.236 -9.859 17.098 1.00 53.62 192 GLY A C 1
ATOM 1497 O O . GLY A 1 192 ? 8.905 -10.810 16.394 1.00 53.62 192 GLY A O 1
ATOM 1498 N N . GLY A 1 193 ? 10.351 -9.883 17.827 1.00 59.81 193 GLY A N 1
ATOM 1499 C CA . GLY A 1 193 ? 11.331 -10.971 17.782 1.00 59.81 193 GLY A CA 1
ATOM 1500 C C . GLY A 1 193 ? 12.759 -10.468 17.595 1.00 59.81 193 GLY A C 1
ATOM 1501 O O . GLY A 1 193 ? 13.033 -9.284 17.827 1.00 59.81 193 GLY A O 1
ATOM 1502 N N . ASP A 1 194 ? 13.651 -11.377 17.191 1.00 64.12 194 ASP A N 1
ATOM 1503 C CA . ASP A 1 194 ? 15.046 -11.090 16.836 1.00 64.12 194 ASP A CA 1
ATOM 1504 C C . ASP A 1 194 ? 15.089 -9.939 15.818 1.00 64.12 194 ASP A C 1
ATOM 1506 O O . ASP A 1 194 ? 14.545 -10.107 14.725 1.00 64.12 194 ASP A O 1
ATOM 1510 N N . PRO A 1 195 ? 15.700 -8.783 16.143 1.00 67.38 195 PRO A N 1
ATOM 1511 C CA . PRO A 1 195 ? 15.814 -7.648 15.229 1.00 67.38 195 PRO A CA 1
ATOM 1512 C C . PRO A 1 195 ? 16.361 -8.023 13.846 1.00 67.38 195 PRO A C 1
ATOM 1514 O O . PRO A 1 195 ? 15.984 -7.395 12.864 1.00 67.38 195 PRO A O 1
ATOM 1517 N N . ASN A 1 196 ? 17.184 -9.073 13.754 1.00 69.50 196 ASN A N 1
ATOM 1518 C CA . ASN A 1 196 ? 17.759 -9.549 12.493 1.00 69.50 196 ASN A CA 1
ATOM 1519 C C . ASN A 1 196 ? 16.783 -10.369 11.634 1.00 69.50 196 ASN A C 1
ATOM 1521 O O . ASN A 1 196 ? 17.072 -10.642 10.472 1.00 69.50 196 ASN A O 1
ATOM 1525 N N . LYS A 1 197 ? 15.648 -10.788 12.201 1.00 71.88 197 LYS A N 1
ATOM 1526 C CA . LYS A 1 197 ? 14.596 -11.565 11.527 1.00 71.88 197 LYS A CA 1
ATOM 1527 C C . LYS A 1 197 ? 13.288 -10.795 11.384 1.00 71.88 197 LYS A C 1
ATOM 1529 O O . LYS A 1 197 ? 12.294 -11.361 10.940 1.00 71.88 197 LYS A O 1
ATOM 1534 N N . ARG A 1 198 ? 13.257 -9.525 11.794 1.00 79.00 198 ARG A N 1
ATOM 1535 C CA . ARG A 1 198 ? 12.078 -8.682 11.597 1.00 79.00 198 ARG A CA 1
ATOM 1536 C C . ARG A 1 198 ? 11.988 -8.263 10.131 1.00 79.00 198 ARG A C 1
ATOM 1538 O O . ARG A 1 198 ? 13.027 -8.012 9.516 1.00 79.00 198 ARG A O 1
ATOM 1545 N N . PRO A 1 199 ? 10.772 -8.127 9.580 1.00 87.25 199 PRO A N 1
ATOM 1546 C CA . PRO A 1 199 ? 10.603 -7.513 8.276 1.00 87.25 199 PRO A CA 1
ATOM 1547 C C . PRO A 1 199 ? 11.188 -6.097 8.263 1.00 87.25 199 PRO A C 1
ATOM 1549 O O . PRO A 1 199 ? 10.927 -5.300 9.166 1.00 87.25 199 PRO A O 1
ATOM 1552 N N . GLU A 1 200 ? 11.947 -5.774 7.219 1.00 89.81 200 GLU A N 1
ATOM 1553 C CA . GLU A 1 200 ? 12.365 -4.402 6.935 1.00 89.81 200 GLU A CA 1
ATOM 1554 C C . GLU A 1 200 ? 11.115 -3.610 6.528 1.00 89.81 200 GLU A C 1
ATOM 1556 O O . GLU A 1 200 ? 10.475 -3.938 5.528 1.00 89.81 200 GLU A O 1
ATOM 1561 N N . MET A 1 201 ? 10.738 -2.607 7.326 1.00 91.50 201 MET A N 1
ATOM 1562 C CA . MET A 1 201 ? 9.579 -1.750 7.062 1.00 91.50 201 MET A CA 1
ATOM 1563 C C . MET A 1 201 ? 10.035 -0.413 6.492 1.00 91.50 201 MET A C 1
ATOM 1565 O O . MET A 1 201 ? 10.909 0.239 7.061 1.00 91.50 201 MET A O 1
ATOM 1569 N N . ILE A 1 202 ? 9.416 0.017 5.397 1.00 93.94 202 ILE A N 1
ATOM 1570 C CA . ILE A 1 202 ? 9.686 1.313 4.772 1.00 93.94 202 ILE A CA 1
ATOM 1571 C C . ILE A 1 202 ? 8.385 2.009 4.369 1.00 93.94 202 ILE A C 1
ATOM 1573 O O . ILE A 1 202 ? 7.378 1.367 4.067 1.00 93.94 202 ILE A O 1
ATOM 1577 N N . CYS A 1 203 ? 8.448 3.335 4.281 1.00 94.94 203 CYS A N 1
ATOM 1578 C CA . CYS A 1 203 ? 7.529 4.101 3.447 1.00 94.94 203 CYS A CA 1
ATOM 1579 C C . CYS A 1 203 ? 7.943 3.893 1.987 1.00 94.94 203 CYS A C 1
ATOM 1581 O O . CYS A 1 203 ? 9.084 4.231 1.641 1.00 94.94 203 CYS A O 1
ATOM 1583 N N . PRO A 1 204 ? 7.091 3.328 1.122 1.00 94.69 204 PRO A N 1
ATOM 1584 C CA . PRO A 1 204 ? 7.478 3.000 -0.238 1.00 94.69 204 PRO A CA 1
ATOM 1585 C C . PRO A 1 204 ? 7.469 4.260 -1.108 1.00 94.69 204 PRO A C 1
ATOM 1587 O O . PRO A 1 204 ? 6.515 4.562 -1.823 1.00 94.69 204 PRO A O 1
ATOM 1590 N N . THR A 1 205 ? 8.560 5.017 -1.064 1.00 94.12 205 THR A N 1
ATOM 1591 C CA . THR A 1 205 ? 8.848 6.049 -2.063 1.00 94.12 205 THR A CA 1
ATOM 1592 C C . THR A 1 205 ? 9.559 5.434 -3.266 1.00 94.12 205 THR A C 1
ATOM 1594 O O . THR A 1 205 ? 10.085 4.321 -3.188 1.00 94.12 205 THR A O 1
ATOM 1597 N N . TRP A 1 206 ? 9.609 6.152 -4.392 1.00 91.69 206 TRP A N 1
ATOM 1598 C CA . TRP A 1 206 ? 10.430 5.722 -5.530 1.00 91.69 206 TRP A CA 1
ATOM 1599 C C . TRP A 1 206 ? 11.881 5.506 -5.131 1.00 91.69 206 TRP A C 1
ATOM 1601 O O . TRP A 1 206 ? 12.438 4.461 -5.434 1.00 91.69 206 TRP A O 1
ATOM 1611 N N . GLU A 1 207 ? 12.458 6.447 -4.393 1.00 91.62 207 GLU A N 1
ATOM 1612 C CA . GLU A 1 207 ? 13.815 6.331 -3.865 1.00 91.62 207 GLU A CA 1
ATOM 1613 C C . GLU A 1 207 ? 14.004 5.015 -3.098 1.00 91.62 207 GLU A C 1
ATOM 1615 O O . GLU A 1 207 ? 14.877 4.225 -3.451 1.00 91.62 207 GLU A O 1
ATOM 1620 N N . LYS A 1 208 ? 13.123 4.704 -2.137 1.00 94.12 208 LYS A N 1
ATOM 1621 C CA . LYS A 1 208 ? 13.248 3.486 -1.324 1.00 94.12 208 LYS A CA 1
ATOM 1622 C C . LYS A 1 208 ? 13.024 2.198 -2.106 1.00 94.12 208 LYS A C 1
ATOM 1624 O O . LYS A 1 208 ? 13.787 1.250 -1.945 1.00 94.12 208 LYS A O 1
ATOM 1629 N N . ILE A 1 209 ? 12.033 2.151 -2.994 1.00 94.19 209 ILE A N 1
ATOM 1630 C CA . ILE A 1 209 ? 11.813 0.967 -3.835 1.00 94.19 209 ILE A CA 1
ATOM 1631 C C . ILE A 1 209 ? 12.994 0.736 -4.787 1.00 94.19 209 ILE A C 1
ATOM 1633 O O . ILE A 1 209 ? 13.383 -0.410 -5.010 1.00 94.19 209 ILE A O 1
ATOM 1637 N N . LEU A 1 210 ? 13.596 1.797 -5.329 1.00 92.25 210 LEU A N 1
ATOM 1638 C CA . LEU A 1 210 ? 14.747 1.666 -6.221 1.00 92.25 210 LEU A CA 1
ATOM 1639 C C . LEU A 1 210 ? 16.035 1.323 -5.470 1.00 92.25 210 LEU A C 1
ATOM 1641 O O . LEU A 1 210 ? 16.820 0.537 -5.991 1.00 92.25 210 LEU A O 1
ATOM 1645 N N . GLU A 1 211 ? 16.241 1.831 -4.253 1.00 92.75 211 GLU A N 1
ATOM 1646 C CA . GLU A 1 211 ? 17.315 1.370 -3.361 1.00 92.75 211 GLU A CA 1
ATOM 1647 C C . GLU A 1 211 ? 17.224 -0.150 -3.142 1.00 92.75 211 GLU A C 1
ATOM 1649 O O . GLU A 1 211 ? 18.204 -0.868 -3.357 1.00 92.75 211 GLU A O 1
ATOM 1654 N N . LEU A 1 212 ? 16.030 -0.657 -2.803 1.00 92.94 212 LEU A N 1
ATOM 1655 C CA . LEU A 1 212 ? 15.793 -2.093 -2.639 1.00 92.94 212 LEU A CA 1
ATOM 1656 C C . LEU A 1 212 ? 16.042 -2.868 -3.938 1.00 92.94 212 LEU A C 1
ATOM 1658 O O . LEU A 1 212 ? 16.714 -3.897 -3.916 1.00 92.94 212 LEU A O 1
ATOM 1662 N N . ALA A 1 213 ? 15.545 -2.372 -5.072 1.00 92.00 213 ALA A N 1
ATOM 1663 C CA . ALA A 1 213 ? 15.716 -3.031 -6.364 1.00 92.00 213 ALA A CA 1
ATOM 1664 C C . ALA A 1 213 ? 17.184 -3.095 -6.801 1.00 92.00 213 ALA A C 1
ATOM 1666 O O . ALA A 1 213 ? 17.638 -4.127 -7.291 1.00 92.00 213 ALA A O 1
ATOM 1667 N N . LYS A 1 214 ? 17.955 -2.025 -6.580 1.00 91.44 214 LYS A N 1
ATOM 1668 C CA . LYS A 1 214 ? 19.398 -2.012 -6.855 1.00 91.44 214 LYS A CA 1
ATOM 1669 C C . LYS A 1 214 ? 20.144 -3.027 -5.991 1.00 91.44 214 LYS A C 1
ATOM 1671 O O . LYS A 1 214 ? 21.082 -3.653 -6.481 1.00 91.44 214 LYS A O 1
ATOM 1676 N N . ARG A 1 215 ? 19.705 -3.208 -4.741 1.00 91.31 215 ARG A N 1
ATOM 1677 C CA . ARG A 1 215 ? 20.266 -4.179 -3.794 1.00 91.31 215 ARG A CA 1
ATOM 1678 C C . ARG A 1 215 ? 19.929 -5.627 -4.159 1.00 91.31 215 ARG A C 1
ATOM 1680 O O . ARG A 1 215 ? 20.819 -6.467 -4.128 1.00 91.31 215 ARG A O 1
ATOM 1687 N N . ASP A 1 216 ? 18.668 -5.915 -4.484 1.00 89.44 216 ASP A N 1
ATOM 1688 C CA . ASP A 1 216 ? 18.162 -7.295 -4.540 1.00 89.44 216 ASP A CA 1
ATOM 1689 C C . ASP A 1 216 ? 17.898 -7.819 -5.976 1.00 89.44 216 ASP A C 1
ATOM 1691 O O . ASP A 1 216 ? 17.735 -9.026 -6.150 1.00 89.44 216 ASP A O 1
ATOM 1695 N N . LEU A 1 217 ? 17.833 -6.959 -7.008 1.00 88.06 217 LEU A N 1
ATOM 1696 C CA . LEU A 1 217 ? 17.449 -7.340 -8.385 1.00 88.06 217 LEU A CA 1
ATOM 1697 C C . LEU A 1 217 ? 18.488 -7.032 -9.476 1.00 88.06 217 LEU A C 1
ATOM 1699 O O . LEU A 1 217 ? 18.211 -7.301 -10.648 1.00 88.06 217 LEU A O 1
ATOM 1703 N N . THR A 1 218 ? 19.646 -6.458 -9.147 1.00 79.81 218 THR A N 1
ATOM 1704 C CA . THR A 1 218 ? 20.676 -6.151 -10.153 1.00 79.81 218 THR A CA 1
ATOM 1705 C C . THR A 1 218 ? 21.248 -7.426 -10.770 1.00 79.81 218 THR A C 1
ATOM 1707 O O . THR A 1 218 ? 21.678 -8.343 -10.073 1.00 79.81 218 THR A O 1
ATOM 1710 N N . ASN A 1 219 ? 21.226 -7.498 -12.102 1.00 80.06 219 ASN A N 1
ATOM 1711 C CA . ASN A 1 219 ? 21.723 -8.635 -12.878 1.00 80.06 219 ASN A CA 1
ATOM 1712 C C . ASN A 1 219 ? 22.016 -8.216 -14.332 1.00 80.06 219 ASN A C 1
ATOM 1714 O O . ASN A 1 219 ? 22.012 -7.031 -14.655 1.00 80.06 219 ASN A O 1
ATOM 1718 N N . GLU A 1 220 ? 22.268 -9.181 -15.222 1.00 69.88 220 GLU A N 1
ATOM 1719 C CA . GLU A 1 220 ? 22.578 -8.911 -16.636 1.00 69.88 220 GLU A CA 1
ATOM 1720 C C . GLU A 1 220 ? 21.441 -8.226 -17.420 1.00 69.88 220 GLU A C 1
ATOM 1722 O O . GLU A 1 220 ? 21.702 -7.589 -18.439 1.00 69.88 220 GLU A O 1
ATOM 1727 N N . PHE A 1 221 ? 20.192 -8.318 -16.948 1.00 70.44 221 PHE A N 1
ATOM 1728 C CA . PHE A 1 221 ? 19.013 -7.764 -17.621 1.00 70.44 221 PHE A CA 1
ATOM 1729 C C . PHE A 1 221 ? 18.604 -6.379 -17.111 1.00 70.44 221 PHE A C 1
ATOM 1731 O O . PHE A 1 221 ? 17.924 -5.652 -17.836 1.00 70.44 221 PHE A O 1
ATOM 1738 N N . PHE A 1 222 ? 18.987 -6.018 -15.882 1.00 79.81 222 PHE A N 1
ATOM 1739 C CA . PHE A 1 222 ? 18.590 -4.766 -15.237 1.00 79.81 222 PHE A CA 1
ATOM 1740 C C . PHE A 1 222 ? 19.775 -4.120 -14.519 1.00 79.81 222 PHE A C 1
ATOM 1742 O O . PHE A 1 222 ? 20.327 -4.675 -13.564 1.00 79.81 222 PHE A O 1
ATOM 1749 N N . SER A 1 223 ? 20.132 -2.912 -14.953 1.00 83.06 223 SER A N 1
ATOM 1750 C CA . SER A 1 223 ? 21.186 -2.108 -14.339 1.00 83.06 223 SER A CA 1
ATOM 1751 C C . SER A 1 223 ? 20.626 -1.089 -13.341 1.00 83.06 223 SER A C 1
ATOM 1753 O O . SER A 1 223 ? 19.452 -0.720 -13.379 1.00 83.06 223 SER A O 1
ATOM 1755 N N . ALA A 1 224 ? 21.489 -0.559 -12.469 1.00 83.94 224 ALA A N 1
ATOM 1756 C CA . ALA A 1 224 ? 21.122 0.556 -11.593 1.00 83.94 224 ALA A CA 1
ATOM 1757 C C . ALA A 1 224 ? 20.619 1.784 -12.379 1.00 83.94 224 ALA A C 1
ATOM 1759 O O . ALA A 1 224 ? 19.690 2.453 -11.930 1.00 83.94 224 ALA A O 1
ATOM 1760 N N . ALA A 1 225 ? 21.178 2.028 -13.570 1.00 84.12 225 ALA A N 1
ATOM 1761 C CA . ALA A 1 225 ? 20.767 3.120 -14.446 1.00 84.12 225 ALA A CA 1
ATOM 1762 C C . ALA A 1 225 ? 19.352 2.918 -15.019 1.00 84.12 225 ALA A C 1
ATOM 1764 O O . ALA A 1 225 ? 18.610 3.888 -15.171 1.00 84.12 225 ALA A O 1
ATOM 1765 N N . ASP A 1 226 ? 18.950 1.671 -15.298 1.00 83.56 226 ASP A N 1
ATOM 1766 C CA . ASP A 1 226 ? 17.583 1.378 -15.743 1.00 83.56 226 ASP A CA 1
ATOM 1767 C C . ASP A 1 226 ? 16.569 1.703 -14.643 1.00 83.56 226 ASP A C 1
ATOM 1769 O O . ASP A 1 226 ? 15.505 2.250 -14.927 1.00 83.56 226 ASP A O 1
ATOM 1773 N N . PHE A 1 227 ? 16.901 1.402 -13.386 1.00 83.81 227 PHE A N 1
ATOM 1774 C CA . PHE A 1 227 ? 16.057 1.717 -12.234 1.00 83.81 227 PHE A CA 1
ATOM 1775 C C . PHE A 1 227 ? 15.886 3.228 -12.037 1.00 83.81 227 PHE A C 1
ATOM 1777 O O . PHE A 1 227 ? 14.756 3.690 -11.876 1.00 83.81 227 PHE A O 1
ATOM 1784 N N . ASP A 1 228 ? 16.968 4.003 -12.131 1.00 82.38 228 ASP A N 1
ATOM 1785 C CA . ASP A 1 228 ? 16.910 5.467 -12.018 1.00 82.38 228 ASP A CA 1
ATOM 1786 C C . ASP A 1 228 ? 16.029 6.100 -13.102 1.00 82.38 228 ASP A C 1
ATOM 1788 O O . ASP A 1 228 ? 15.221 6.988 -12.825 1.00 82.38 228 ASP A O 1
ATOM 1792 N N . ALA A 1 229 ? 16.092 5.581 -14.329 1.00 80.75 229 ALA A N 1
ATOM 1793 C CA . ALA A 1 229 ? 15.314 6.109 -15.444 1.00 80.75 229 ALA A CA 1
ATOM 1794 C C . ALA A 1 229 ? 13.790 5.885 -15.313 1.00 80.75 229 ALA A C 1
ATOM 1796 O O . ALA A 1 229 ? 13.006 6.559 -15.987 1.00 80.75 229 ALA A O 1
ATOM 1797 N N . VAL A 1 230 ? 13.352 4.963 -14.448 1.00 80.62 230 VAL A N 1
ATOM 1798 C CA . VAL A 1 230 ? 11.931 4.645 -14.233 1.00 80.62 230 VAL A CA 1
ATOM 1799 C C . VAL A 1 230 ? 11.260 5.580 -13.210 1.00 80.62 230 VAL A C 1
ATOM 1801 O O . VAL A 1 230 ? 10.049 5.799 -13.304 1.00 80.62 230 VAL A O 1
ATOM 1804 N N . ALA A 1 231 ? 12.015 6.174 -12.276 1.00 69.00 231 ALA A N 1
ATOM 1805 C CA . ALA A 1 231 ? 11.482 7.008 -11.188 1.00 69.00 231 ALA A CA 1
ATOM 1806 C C . ALA A 1 231 ? 10.807 8.304 -11.663 1.00 69.00 231 ALA A C 1
ATOM 1808 O O . ALA A 1 231 ? 9.780 8.705 -11.114 1.00 69.00 231 ALA A O 1
ATOM 1809 N N . GLU A 1 232 ? 11.394 8.978 -12.654 1.00 62.62 232 GLU A N 1
ATOM 1810 C CA . GLU A 1 232 ? 11.036 10.360 -13.000 1.00 62.62 232 GLU A CA 1
ATOM 1811 C C . GLU A 1 232 ? 10.174 10.480 -14.263 1.00 62.62 232 GLU A C 1
ATOM 1813 O O . GLU A 1 232 ? 9.335 11.373 -14.335 1.00 62.62 232 GLU A O 1
ATOM 1818 N N . ALA A 1 233 ? 10.320 9.578 -15.242 1.00 61.91 233 ALA A N 1
ATOM 1819 C CA . ALA A 1 233 ? 9.829 9.835 -16.603 1.00 61.91 233 ALA A CA 1
ATOM 1820 C C . ALA A 1 233 ? 8.728 8.888 -17.116 1.00 61.91 233 ALA A C 1
ATOM 1822 O O . ALA A 1 233 ? 8.125 9.179 -18.147 1.00 61.91 233 ALA A O 1
ATOM 1823 N N . TYR A 1 234 ? 8.456 7.758 -16.448 1.00 71.69 234 TYR A N 1
ATOM 1824 C CA . TYR A 1 234 ? 7.639 6.684 -17.045 1.00 71.69 234 TYR A CA 1
ATOM 1825 C C . TYR A 1 234 ? 6.322 6.364 -16.316 1.00 71.69 234 TYR A C 1
ATOM 1827 O O . TYR A 1 234 ? 5.632 5.424 -16.694 1.00 71.69 234 TYR A O 1
ATOM 1835 N N . LYS A 1 235 ? 5.928 7.116 -15.277 1.00 73.44 235 LYS A N 1
ATOM 1836 C CA . LYS A 1 235 ? 4.763 6.752 -14.438 1.00 73.44 235 LYS A CA 1
ATOM 1837 C C . LYS A 1 235 ? 3.435 6.752 -15.201 1.00 73.44 235 LYS A C 1
ATOM 1839 O O . LYS A 1 235 ? 2.693 5.775 -15.133 1.00 73.44 235 LYS A O 1
ATOM 1844 N N . GLU A 1 236 ? 3.132 7.836 -15.913 1.00 79.69 236 GLU A N 1
ATOM 1845 C CA . GLU A 1 236 ? 1.866 7.973 -16.648 1.00 79.69 236 GLU A CA 1
ATOM 1846 C C . GLU A 1 236 ? 1.825 7.053 -17.870 1.00 79.69 236 GLU A C 1
ATOM 1848 O O . GLU A 1 236 ? 0.843 6.337 -18.066 1.00 79.69 236 GLU A O 1
ATOM 1853 N N . THR A 1 237 ? 2.921 7.000 -18.634 1.00 87.50 237 THR A N 1
ATOM 1854 C CA . THR A 1 237 ? 3.069 6.086 -19.774 1.00 87.50 237 THR A CA 1
ATOM 1855 C C . THR A 1 237 ? 2.872 4.639 -19.343 1.00 87.50 237 THR A C 1
ATOM 1857 O O . THR A 1 237 ? 2.051 3.939 -19.927 1.00 87.50 237 THR A O 1
ATOM 1860 N N . TYR A 1 238 ? 3.517 4.216 -18.251 1.00 90.44 238 TYR A N 1
ATOM 1861 C CA . TYR A 1 238 ? 3.359 2.865 -17.726 1.00 90.44 238 TYR A CA 1
ATOM 1862 C C . TYR A 1 238 ? 1.920 2.540 -17.337 1.00 90.44 238 TYR A C 1
ATOM 1864 O O . TYR A 1 238 ? 1.458 1.436 -17.604 1.00 90.44 238 TYR A O 1
ATOM 1872 N N . ARG A 1 239 ? 1.188 3.477 -16.722 1.00 88.75 239 ARG A N 1
ATOM 1873 C CA . ARG A 1 239 ? -0.219 3.239 -16.375 1.00 88.75 239 ARG A CA 1
ATOM 1874 C C . ARG A 1 239 ? -1.068 2.986 -17.618 1.00 88.75 239 ARG A C 1
ATOM 1876 O O . ARG A 1 239 ? -1.880 2.063 -17.619 1.00 88.75 239 ARG A O 1
ATOM 1883 N N . ASN A 1 240 ? -0.856 3.767 -18.672 1.00 90.69 240 ASN A N 1
ATOM 1884 C CA . ASN A 1 240 ? -1.558 3.585 -19.940 1.00 90.69 240 ASN A CA 1
ATOM 1885 C C . ASN A 1 240 ? -1.166 2.265 -20.619 1.00 90.69 240 ASN A C 1
ATOM 1887 O O . ASN A 1 240 ? -2.041 1.538 -21.094 1.00 90.69 240 ASN A O 1
ATOM 1891 N N . ASP A 1 241 ? 0.123 1.922 -20.604 1.00 93.38 241 ASP A N 1
ATOM 1892 C CA . ASP A 1 241 ? 0.613 0.650 -21.132 1.00 93.38 241 ASP A CA 1
ATOM 1893 C C . ASP A 1 241 ? 0.006 -0.534 -20.377 1.00 93.38 241 ASP A C 1
ATOM 1895 O O . ASP A 1 241 ? -0.484 -1.465 -21.007 1.00 93.38 241 ASP A O 1
ATOM 1899 N N . MET A 1 242 ? -0.041 -0.488 -19.042 1.00 94.06 242 MET A N 1
ATOM 1900 C CA . MET A 1 242 ? -0.643 -1.547 -18.228 1.00 94.06 242 MET A CA 1
ATOM 1901 C C . MET A 1 242 ? -2.152 -1.667 -18.455 1.00 94.06 242 MET A C 1
ATOM 1903 O O . MET A 1 242 ? -2.675 -2.777 -18.527 1.00 94.06 242 MET A O 1
ATOM 1907 N N . ALA A 1 243 ? -2.863 -0.553 -18.651 1.00 92.12 243 ALA A N 1
ATOM 1908 C CA . ALA A 1 243 ? -4.275 -0.595 -19.026 1.00 92.12 243 ALA A CA 1
ATOM 1909 C C . ALA A 1 243 ? -4.483 -1.309 -20.376 1.00 92.12 243 ALA A C 1
ATOM 1911 O O . ALA A 1 243 ? -5.382 -2.144 -20.507 1.00 92.12 243 ALA A O 1
ATOM 1912 N N . ALA A 1 244 ? -3.636 -1.030 -21.373 1.00 94.31 244 ALA A N 1
ATOM 1913 C CA . ALA A 1 244 ? -3.660 -1.730 -22.658 1.00 94.31 244 ALA A CA 1
ATOM 1914 C C . ALA A 1 244 ? -3.252 -3.209 -22.523 1.00 94.31 244 ALA A C 1
ATOM 1916 O O . ALA A 1 244 ? -3.882 -4.076 -23.133 1.00 94.31 244 ALA A O 1
ATOM 1917 N N . PHE A 1 245 ? -2.250 -3.498 -21.692 1.00 95.69 245 PHE A N 1
ATOM 1918 C CA . PHE A 1 245 ? -1.754 -4.838 -21.387 1.00 95.69 245 PHE A CA 1
ATOM 1919 C C . PHE A 1 245 ? -2.866 -5.724 -20.813 1.00 95.69 245 PHE A C 1
ATOM 1921 O O . PHE A 1 245 ? -3.163 -6.787 -21.360 1.00 95.69 245 PHE A O 1
ATOM 1928 N N . TYR A 1 246 ? -3.564 -5.251 -19.777 1.00 93.62 246 TYR A N 1
ATOM 1929 C CA . TYR A 1 246 ? -4.676 -5.986 -19.175 1.00 93.62 246 TYR A CA 1
ATOM 1930 C C . TYR A 1 246 ? -5.892 -6.085 -20.094 1.00 93.62 246 TYR A C 1
ATOM 1932 O O . TYR A 1 246 ? -6.550 -7.124 -20.125 1.00 93.62 246 TYR A O 1
ATOM 1940 N N . LYS A 1 247 ? -6.181 -5.052 -20.899 1.00 94.19 247 LYS A N 1
ATOM 1941 C CA . LYS A 1 247 ? -7.257 -5.109 -21.904 1.00 94.19 247 LYS A CA 1
ATOM 1942 C C . LYS A 1 247 ? -7.011 -6.199 -22.953 1.00 94.19 247 LYS A C 1
ATOM 1944 O O . LYS A 1 247 ? -7.968 -6.783 -23.456 1.00 94.19 247 LYS A O 1
ATOM 1949 N N . ALA A 1 248 ? -5.748 -6.490 -23.261 1.00 94.50 248 ALA A N 1
ATOM 1950 C CA . ALA A 1 248 ? -5.345 -7.595 -24.126 1.00 94.50 248 ALA A CA 1
ATOM 1951 C C . ALA A 1 248 ? -5.316 -8.964 -23.411 1.00 94.50 248 ALA A C 1
ATOM 1953 O O . ALA A 1 248 ? -4.958 -9.963 -24.029 1.00 94.50 248 ALA A O 1
ATOM 1954 N N . ASN A 1 249 ? -5.727 -9.027 -22.137 1.00 93.81 249 ASN A N 1
ATOM 1955 C CA . ASN A 1 249 ? -5.742 -10.228 -21.299 1.00 93.81 249 ASN A CA 1
ATOM 1956 C C . ASN A 1 249 ? -4.351 -10.866 -21.102 1.00 93.81 249 ASN A C 1
ATOM 1958 O O . ASN A 1 249 ? -4.235 -12.074 -20.883 1.00 93.81 249 ASN A O 1
ATOM 1962 N N . TYR A 1 250 ? -3.300 -10.048 -21.185 1.00 95.38 250 TYR A N 1
ATOM 1963 C CA . TYR A 1 250 ? -1.934 -10.456 -20.888 1.00 95.38 250 TYR A CA 1
ATOM 1964 C C . TYR A 1 250 ? -1.687 -10.535 -19.379 1.00 95.38 250 TYR A C 1
ATOM 1966 O O . TYR A 1 250 ? -2.316 -9.828 -18.588 1.00 95.38 250 TYR A O 1
ATOM 1974 N N . LYS A 1 251 ? -0.748 -11.396 -18.974 1.00 91.50 251 LYS A N 1
ATOM 1975 C CA . LYS A 1 251 ? -0.385 -11.630 -17.570 1.00 91.50 251 LYS A CA 1
ATOM 1976 C C . LYS A 1 251 ? 1.024 -11.124 -17.278 1.00 91.50 251 LYS A C 1
ATOM 1978 O O . LYS A 1 251 ? 1.981 -11.563 -17.908 1.00 91.50 251 LYS A O 1
ATOM 1983 N N . GLU A 1 252 ? 1.173 -10.265 -16.268 1.00 88.69 252 GLU A N 1
ATOM 1984 C CA . GLU A 1 252 ? 2.455 -9.612 -15.932 1.00 88.69 252 GLU A CA 1
ATOM 1985 C C . GLU A 1 252 ? 3.587 -10.588 -15.563 1.00 88.69 252 GLU A C 1
ATOM 1987 O O . GLU A 1 252 ? 4.762 -10.251 -15.683 1.00 88.69 252 GLU A O 1
ATOM 1992 N N . TYR A 1 253 ? 3.237 -11.809 -15.143 1.00 84.56 253 TYR A N 1
ATOM 1993 C CA . TYR A 1 253 ? 4.178 -12.867 -14.762 1.00 84.56 253 TYR A CA 1
ATOM 1994 C C . TYR A 1 253 ? 4.490 -13.851 -15.903 1.00 84.56 253 TYR A C 1
ATOM 1996 O O . TYR A 1 253 ? 5.296 -14.763 -15.720 1.00 84.56 253 TYR A O 1
ATOM 2004 N N . ALA A 1 254 ? 3.849 -13.714 -17.068 1.00 91.25 254 ALA A N 1
ATOM 2005 C CA . ALA A 1 254 ? 4.081 -14.574 -18.223 1.00 91.25 254 ALA A CA 1
ATOM 2006 C C . ALA A 1 254 ? 5.009 -13.871 -19.220 1.00 91.25 254 ALA A C 1
ATOM 2008 O O . ALA A 1 254 ? 4.595 -12.961 -19.934 1.00 91.25 254 ALA A O 1
ATOM 2009 N N . GLN A 1 255 ? 6.265 -14.318 -19.311 1.00 91.25 255 GLN A N 1
ATOM 2010 C CA . GLN A 1 255 ? 7.263 -13.691 -20.188 1.00 91.25 255 GLN A CA 1
ATOM 2011 C C . GLN A 1 255 ? 6.813 -13.633 -21.659 1.00 91.25 255 GLN A C 1
ATOM 2013 O O . GLN A 1 255 ? 7.041 -12.629 -22.330 1.00 91.25 255 GLN A O 1
ATOM 2018 N N . SER A 1 256 ? 6.102 -14.663 -22.133 1.00 95.62 256 SER A N 1
ATOM 2019 C CA . SER A 1 256 ? 5.506 -14.691 -23.474 1.00 95.62 256 SER A CA 1
ATOM 2020 C C . SER A 1 256 ? 4.527 -13.543 -23.716 1.00 95.62 256 SER A C 1
ATOM 2022 O O . SER A 1 256 ? 4.513 -12.970 -24.801 1.00 95.62 256 SER A O 1
ATOM 2024 N N . ASP A 1 257 ? 3.733 -13.190 -22.706 1.00 96.94 257 ASP A N 1
ATOM 2025 C CA . ASP A 1 257 ? 2.728 -12.133 -22.795 1.00 96.94 257 ASP A CA 1
ATOM 2026 C C . ASP A 1 257 ? 3.400 -10.756 -22.781 1.00 96.94 257 ASP A C 1
ATOM 2028 O O . ASP A 1 257 ? 3.031 -9.867 -23.546 1.00 96.94 257 ASP A O 1
ATOM 2032 N N . VAL A 1 258 ? 4.452 -10.597 -21.970 1.00 95.25 258 VAL A N 1
ATOM 2033 C CA . VAL A 1 258 ? 5.296 -9.393 -21.959 1.00 95.25 258 VAL A CA 1
ATOM 2034 C C . VAL A 1 258 ? 5.946 -9.166 -23.322 1.00 95.25 258 VAL A C 1
ATOM 2036 O O . VAL A 1 258 ? 5.907 -8.055 -23.856 1.00 95.25 258 VAL A O 1
ATOM 2039 N N . ASP A 1 259 ? 6.520 -10.213 -23.913 1.00 96.06 259 ASP A N 1
ATOM 2040 C CA . ASP A 1 259 ? 7.173 -10.135 -25.220 1.00 96.06 259 ASP A CA 1
ATOM 2041 C C . ASP A 1 259 ? 6.174 -9.864 -26.349 1.00 96.06 259 ASP A C 1
ATOM 2043 O O . ASP A 1 259 ? 6.450 -9.040 -27.230 1.00 96.06 259 ASP A O 1
ATOM 2047 N N . ALA A 1 260 ? 4.997 -10.495 -26.297 1.00 97.00 260 ALA A N 1
ATOM 2048 C CA . ALA A 1 260 ? 3.905 -10.241 -27.228 1.00 97.00 260 ALA A CA 1
ATOM 2049 C C . ALA A 1 260 ? 3.421 -8.788 -27.142 1.00 97.00 260 ALA A C 1
ATOM 2051 O O . ALA A 1 260 ? 3.304 -8.120 -28.173 1.00 97.00 260 ALA A O 1
ATOM 2052 N N . PHE A 1 261 ? 3.214 -8.262 -25.931 1.00 97.06 261 PHE A N 1
ATOM 2053 C CA . PHE A 1 261 ? 2.788 -6.880 -25.736 1.00 97.06 261 PHE A CA 1
ATOM 2054 C C . PHE A 1 261 ? 3.806 -5.885 -26.297 1.00 97.06 261 PHE A C 1
ATOM 2056 O O . PHE A 1 261 ? 3.453 -5.069 -27.151 1.00 97.06 261 PHE A O 1
ATOM 2063 N N . VAL A 1 262 ? 5.078 -6.007 -25.900 1.00 96.25 262 VAL A N 1
ATOM 2064 C CA . VAL A 1 262 ? 6.170 -5.146 -26.386 1.00 96.25 262 VAL A CA 1
ATOM 2065 C C . VAL A 1 262 ? 6.268 -5.177 -27.914 1.00 96.25 262 VAL A C 1
ATOM 2067 O O . VAL A 1 262 ? 6.459 -4.138 -28.539 1.00 96.25 262 VAL A O 1
ATOM 2070 N N . SER A 1 263 ? 6.090 -6.349 -28.528 1.00 96.44 263 SER A N 1
ATOM 2071 C CA . SER A 1 263 ? 6.136 -6.509 -29.988 1.00 96.44 263 SER A CA 1
ATOM 2072 C C . SER A 1 263 ? 4.900 -5.949 -30.702 1.00 96.44 263 SER A C 1
ATOM 2074 O O . SER A 1 263 ? 4.967 -5.652 -31.897 1.00 96.44 263 SER A O 1
ATOM 2076 N N . SER A 1 264 ? 3.773 -5.824 -29.998 1.00 96.00 264 SER A N 1
ATOM 2077 C CA . SER A 1 264 ? 2.498 -5.348 -30.548 1.00 96.00 264 SER A CA 1
ATOM 2078 C C . SER A 1 264 ? 2.330 -3.827 -30.494 1.00 96.00 264 SER A C 1
ATOM 2080 O O . SER A 1 264 ? 1.622 -3.267 -31.328 1.00 96.00 264 SER A O 1
ATOM 2082 N N . VAL A 1 265 ? 2.992 -3.147 -29.552 1.00 94.81 265 VAL A N 1
ATOM 2083 C CA . VAL A 1 265 ? 2.875 -1.695 -29.357 1.00 94.81 265 VAL A CA 1
ATOM 2084 C C . VAL A 1 265 ? 3.984 -0.982 -30.137 1.00 94.81 265 VAL A C 1
ATOM 2086 O O . VAL A 1 265 ? 5.149 -1.120 -29.767 1.00 94.81 265 VAL A O 1
ATOM 2089 N N . PRO A 1 266 ? 3.683 -0.176 -31.179 1.00 93.94 266 PRO A N 1
ATOM 2090 C CA . PRO A 1 266 ? 4.714 0.451 -32.013 1.00 93.94 266 PRO A CA 1
ATOM 2091 C C . PRO A 1 266 ? 5.734 1.291 -31.233 1.00 93.94 266 PRO A C 1
ATOM 2093 O O . PRO A 1 266 ? 6.921 1.249 -31.550 1.00 93.94 266 PRO A O 1
ATOM 2096 N N . ALA A 1 267 ? 5.282 2.009 -30.198 1.00 91.38 267 ALA A N 1
ATOM 2097 C CA . ALA A 1 267 ? 6.146 2.819 -29.340 1.00 91.38 267 ALA A CA 1
ATOM 2098 C C . ALA A 1 267 ? 7.148 1.977 -28.530 1.00 91.38 267 ALA A C 1
ATOM 2100 O O . ALA A 1 267 ? 8.261 2.428 -28.304 1.00 91.38 267 ALA A O 1
ATOM 2101 N N . LEU A 1 268 ? 6.789 0.748 -28.137 1.00 93.25 268 LEU A N 1
ATOM 2102 C CA . LEU A 1 268 ? 7.693 -0.166 -27.429 1.00 93.25 268 LEU A CA 1
ATOM 2103 C C . LEU A 1 268 ? 8.552 -0.978 -28.402 1.00 93.25 268 LEU A C 1
ATOM 2105 O O . LEU A 1 268 ? 9.736 -1.182 -28.159 1.00 93.25 268 LEU A O 1
ATOM 2109 N N . LYS A 1 269 ? 7.970 -1.417 -29.522 1.00 95.31 269 LYS A N 1
ATOM 2110 C CA . LYS A 1 269 ? 8.641 -2.229 -30.544 1.00 95.31 269 LYS A CA 1
ATOM 2111 C C . LYS A 1 269 ? 9.812 -1.497 -31.200 1.00 95.31 269 LYS A C 1
ATOM 2113 O O . LYS A 1 269 ? 10.838 -2.112 -31.477 1.00 95.31 269 LYS A O 1
ATOM 2118 N N . ASN A 1 270 ? 9.632 -0.211 -31.500 1.00 94.81 270 ASN A N 1
ATOM 2119 C CA . ASN A 1 270 ? 10.574 0.558 -32.316 1.00 94.81 270 ASN A CA 1
ATOM 2120 C C . ASN A 1 270 ? 11.547 1.411 -31.485 1.00 94.81 270 ASN A C 1
ATOM 2122 O O . ASN A 1 270 ? 12.444 2.024 -32.059 1.00 94.81 270 ASN A O 1
ATOM 2126 N N . ASP A 1 271 ? 11.393 1.452 -30.158 1.00 93.00 271 ASP A N 1
ATOM 2127 C CA . ASP A 1 271 ? 12.265 2.196 -29.249 1.00 93.00 271 ASP A CA 1
ATOM 2128 C C . ASP A 1 271 ? 12.823 1.266 -28.161 1.00 93.00 271 ASP A C 1
ATOM 2130 O O . ASP A 1 271 ? 12.155 0.899 -27.191 1.00 93.00 271 ASP A O 1
ATOM 2134 N N . ALA A 1 272 ? 14.105 0.919 -28.303 1.00 90.38 272 ALA A N 1
ATOM 2135 C CA . ALA A 1 272 ? 14.810 0.052 -27.365 1.00 90.38 272 ALA A CA 1
ATOM 2136 C C . ALA A 1 272 ? 14.877 0.632 -25.940 1.00 90.38 272 ALA A C 1
ATOM 2138 O O . ALA A 1 272 ? 14.944 -0.127 -24.971 1.00 90.38 272 ALA A O 1
ATOM 2139 N N . ARG A 1 273 ? 14.872 1.964 -25.783 1.00 88.00 273 ARG A N 1
ATOM 2140 C CA . ARG A 1 273 ? 14.811 2.602 -24.465 1.00 88.00 273 ARG A CA 1
ATOM 2141 C C . ARG A 1 273 ? 13.419 2.430 -23.866 1.00 88.00 273 ARG A C 1
ATOM 2143 O O . ARG A 1 273 ? 13.335 2.027 -22.711 1.00 88.00 273 ARG A O 1
ATOM 2150 N N . ALA A 1 274 ? 12.354 2.675 -24.629 1.00 89.50 274 ALA A N 1
ATOM 2151 C CA . ALA A 1 274 ? 10.983 2.482 -24.152 1.00 89.50 274 ALA A CA 1
ATOM 2152 C C . ALA A 1 274 ? 10.722 1.021 -23.746 1.00 89.50 274 ALA A C 1
ATOM 2154 O O . ALA A 1 274 ? 10.202 0.765 -22.661 1.00 89.50 274 ALA A O 1
ATOM 2155 N N . GLN A 1 275 ? 11.188 0.056 -24.549 1.00 91.38 275 GLN A N 1
ATOM 2156 C CA . GLN A 1 275 ? 11.143 -1.366 -24.199 1.00 91.38 275 GLN A CA 1
ATOM 2157 C C . GLN A 1 275 ? 11.846 -1.661 -22.868 1.00 91.38 275 GLN A C 1
ATOM 2159 O O . GLN A 1 275 ? 11.289 -2.376 -22.030 1.00 91.38 275 GLN A O 1
ATOM 2164 N N . ARG A 1 276 ? 13.068 -1.141 -22.673 1.00 89.00 276 ARG A N 1
ATOM 2165 C CA . ARG A 1 276 ? 13.813 -1.326 -21.418 1.00 89.00 276 ARG A CA 1
ATOM 2166 C C . ARG A 1 276 ? 13.062 -0.722 -20.236 1.00 89.00 276 ARG A C 1
ATOM 2168 O O . ARG A 1 276 ? 12.859 -1.417 -19.249 1.00 89.00 276 ARG A O 1
ATOM 2175 N N . LEU A 1 277 ? 12.571 0.512 -20.354 1.00 89.75 277 LEU A N 1
ATOM 2176 C CA . LEU A 1 277 ? 11.824 1.182 -19.283 1.00 89.75 277 LEU A CA 1
ATOM 2177 C C . LEU A 1 277 ? 10.544 0.433 -18.902 1.00 89.75 277 LEU A C 1
ATOM 2179 O O . LEU A 1 277 ? 10.309 0.218 -17.712 1.00 89.75 277 LEU A O 1
ATOM 2183 N N . PHE A 1 278 ? 9.757 -0.021 -19.883 1.00 92.06 278 PHE A N 1
ATOM 2184 C CA . PHE A 1 278 ? 8.560 -0.821 -19.627 1.00 92.06 278 PHE A CA 1
ATOM 2185 C C . PHE A 1 278 ? 8.902 -2.105 -18.865 1.00 92.06 278 PHE A C 1
ATOM 2187 O O . PHE A 1 278 ? 8.292 -2.395 -17.838 1.00 92.06 278 PHE A O 1
ATOM 2194 N N . ARG A 1 279 ? 9.921 -2.848 -19.315 1.00 92.25 279 ARG A N 1
ATOM 2195 C CA . ARG A 1 279 ? 10.343 -4.104 -18.674 1.00 92.25 279 ARG A CA 1
ATOM 2196 C C . ARG A 1 279 ? 10.885 -3.883 -17.269 1.00 92.25 279 ARG A C 1
ATOM 2198 O O . ARG A 1 279 ? 10.514 -4.627 -16.368 1.00 92.25 279 ARG A O 1
ATOM 2205 N N . THR A 1 280 ? 11.701 -2.854 -17.055 1.00 91.25 280 THR A N 1
ATOM 2206 C CA . THR A 1 280 ? 12.212 -2.503 -15.723 1.00 91.25 280 THR A CA 1
ATOM 2207 C C . THR A 1 280 ? 11.073 -2.109 -14.789 1.00 91.25 280 THR A C 1
ATOM 2209 O O . THR A 1 280 ? 10.995 -2.585 -13.656 1.00 91.25 280 THR A O 1
ATOM 2212 N N . ARG A 1 281 ? 10.126 -1.297 -15.264 1.00 92.44 281 ARG A N 1
ATOM 2213 C CA . ARG A 1 281 ? 8.966 -0.883 -14.473 1.00 92.44 281 ARG A CA 1
ATOM 2214 C C . ARG A 1 281 ? 8.032 -2.053 -14.157 1.00 92.44 281 ARG A C 1
ATOM 2216 O O . ARG A 1 281 ? 7.560 -2.140 -13.020 1.00 92.44 281 ARG A O 1
ATOM 2223 N N . LEU A 1 282 ? 7.820 -2.959 -15.111 1.00 92.56 282 LEU A N 1
ATOM 2224 C CA . LEU A 1 282 ? 7.072 -4.201 -14.918 1.00 92.56 282 LEU A CA 1
ATOM 2225 C C . LEU A 1 282 ? 7.786 -5.140 -13.947 1.00 92.56 282 LEU A C 1
ATOM 2227 O O . LEU A 1 282 ? 7.143 -5.770 -13.115 1.00 92.56 282 LEU A O 1
ATOM 2231 N N . ARG A 1 283 ? 9.120 -5.181 -13.974 1.00 90.88 283 ARG A N 1
ATOM 2232 C CA . ARG A 1 283 ? 9.915 -5.941 -13.010 1.00 90.88 283 ARG A CA 1
ATOM 2233 C C . ARG A 1 283 ? 9.733 -5.407 -11.592 1.00 90.88 283 ARG A C 1
ATOM 2235 O O . ARG A 1 283 ? 9.494 -6.198 -10.686 1.00 90.88 283 ARG A O 1
ATOM 2242 N N . LEU A 1 284 ? 9.770 -4.087 -11.394 1.00 92.00 284 LEU A N 1
ATOM 2243 C CA . LEU A 1 284 ? 9.475 -3.471 -10.092 1.00 92.00 284 LEU A CA 1
ATOM 2244 C C . LEU A 1 284 ? 8.045 -3.772 -9.627 1.00 92.00 284 LEU A C 1
ATOM 2246 O O . LEU A 1 284 ? 7.830 -4.081 -8.457 1.00 92.00 284 LEU A O 1
ATOM 2250 N N . HIS A 1 285 ? 7.074 -3.737 -10.542 1.00 92.06 285 HIS A N 1
ATOM 2251 C CA . HIS A 1 285 ? 5.704 -4.150 -10.249 1.00 92.06 285 HIS A CA 1
ATOM 2252 C C . HIS A 1 285 ? 5.663 -5.615 -9.789 1.00 92.06 285 HIS A C 1
ATOM 2254 O O . HIS A 1 285 ? 5.214 -5.905 -8.680 1.00 92.06 285 HIS A O 1
ATOM 2260 N N . ALA A 1 286 ? 6.210 -6.533 -10.580 1.00 89.81 286 ALA A N 1
ATOM 2261 C CA . ALA A 1 286 ? 6.175 -7.960 -10.295 1.00 89.81 286 ALA A CA 1
ATOM 2262 C C . ALA A 1 286 ? 6.961 -8.352 -9.035 1.00 89.81 286 ALA A C 1
ATOM 2264 O O . ALA A 1 286 ? 6.585 -9.312 -8.370 1.00 89.81 286 ALA A O 1
ATOM 2265 N N . GLN A 1 287 ? 8.038 -7.641 -8.688 1.00 91.00 287 GLN A N 1
ATOM 2266 C CA . GLN A 1 287 ? 8.917 -8.005 -7.569 1.00 91.00 287 GLN A CA 1
ATOM 2267 C C . GLN A 1 287 ? 8.630 -7.239 -6.279 1.00 91.00 287 GLN A C 1
ATOM 2269 O O . GLN A 1 287 ? 8.783 -7.797 -5.199 1.00 91.00 287 GLN A O 1
ATOM 2274 N N . TYR A 1 288 ? 8.169 -5.995 -6.358 1.00 92.19 288 TYR A N 1
ATOM 2275 C CA . TYR A 1 288 ? 7.889 -5.184 -5.172 1.00 92.19 288 TYR A CA 1
ATOM 2276 C C . TYR A 1 288 ? 6.412 -4.862 -5.006 1.00 92.19 288 TYR A C 1
ATOM 2278 O O . TYR A 1 288 ? 6.035 -4.356 -3.965 1.00 92.19 288 TYR A O 1
ATOM 2286 N N . GLY A 1 289 ? 5.539 -5.188 -5.962 1.00 90.31 289 GLY A N 1
ATOM 2287 C CA . GLY A 1 289 ? 4.121 -4.818 -5.892 1.00 90.31 289 GLY A CA 1
ATOM 2288 C C . GLY A 1 289 ? 3.864 -3.333 -6.152 1.00 90.31 289 GLY A C 1
ATOM 2289 O O . GLY A 1 289 ? 2.753 -2.867 -5.932 1.00 90.31 289 GLY A O 1
ATOM 2290 N N . ALA A 1 290 ? 4.864 -2.601 -6.653 1.00 91.12 290 ALA A N 1
ATOM 2291 C CA . ALA A 1 290 ? 4.720 -1.229 -7.118 1.00 91.12 290 ALA A CA 1
ATOM 2292 C C . ALA A 1 290 ? 3.883 -1.212 -8.412 1.00 91.12 290 ALA A C 1
ATOM 2294 O O . ALA A 1 290 ? 4.435 -1.123 -9.504 1.00 91.12 290 ALA A O 1
ATOM 2295 N N . ASN A 1 291 ? 2.567 -1.376 -8.327 1.00 90.19 291 ASN A N 1
ATOM 2296 C CA . ASN A 1 291 ? 1.670 -1.500 -9.483 1.00 90.19 291 ASN A CA 1
ATOM 2297 C C . ASN A 1 291 ? 1.499 -0.188 -10.275 1.00 90.19 291 ASN A C 1
ATOM 2299 O O . ASN A 1 291 ? 2.155 0.813 -10.000 1.00 90.19 291 ASN A O 1
ATOM 2303 N N . GLU A 1 292 ? 0.640 -0.170 -11.288 1.00 89.12 292 GLU A N 1
ATOM 2304 C CA . GLU A 1 292 ? 0.343 1.010 -12.116 1.00 89.12 292 GLU A CA 1
ATOM 2305 C C . GLU A 1 292 ? -0.308 2.189 -11.361 1.00 89.12 292 GLU A C 1
ATOM 2307 O O . GLU A 1 292 ? -0.314 3.330 -11.845 1.00 89.12 292 GLU A O 1
ATOM 2312 N N . MET A 1 293 ? -0.829 1.924 -10.163 1.00 88.56 293 MET A N 1
ATOM 2313 C CA . MET A 1 293 ? -1.419 2.913 -9.261 1.00 88.56 293 MET A CA 1
ATOM 2314 C C . MET A 1 293 ? -0.417 3.425 -8.220 1.00 88.56 293 MET A C 1
ATOM 2316 O O . MET A 1 293 ? -0.687 4.434 -7.567 1.00 88.56 293 MET A O 1
ATOM 2320 N N . PHE A 1 294 ? 0.760 2.796 -8.114 1.00 91.00 294 PHE A N 1
ATOM 2321 C CA . PHE A 1 294 ? 1.813 3.185 -7.185 1.00 91.00 294 PHE A CA 1
ATOM 2322 C C . PHE A 1 294 ? 2.311 4.605 -7.464 1.00 91.00 294 PHE A C 1
ATOM 2324 O O . PHE A 1 294 ? 2.833 4.921 -8.541 1.00 91.00 294 PHE A O 1
ATOM 2331 N N . ARG A 1 295 ? 2.164 5.469 -6.460 1.00 90.50 295 ARG A N 1
ATOM 2332 C CA . ARG A 1 295 ? 2.531 6.887 -6.539 1.00 90.50 295 ARG A CA 1
ATOM 2333 C C . ARG A 1 295 ? 4.018 7.100 -6.286 1.00 90.50 295 ARG A C 1
ATOM 2335 O O . ARG A 1 295 ? 4.654 7.923 -6.957 1.00 90.50 295 ARG A O 1
ATOM 2342 N N . GLY A 1 296 ? 4.567 6.321 -5.353 1.00 91.56 296 GLY A N 1
ATOM 2343 C CA . GLY A 1 296 ? 5.943 6.405 -4.870 1.00 91.56 296 GLY A CA 1
ATOM 2344 C C . GLY A 1 296 ? 6.277 7.716 -4.166 1.00 91.56 296 GLY A C 1
ATOM 2345 O O . GLY A 1 296 ? 7.434 8.132 -4.162 1.00 91.56 296 GLY A O 1
ATOM 2346 N N . ASP A 1 297 ? 5.268 8.350 -3.574 1.00 93.06 297 ASP A N 1
ATOM 2347 C CA . ASP A 1 297 ? 5.391 9.419 -2.581 1.00 93.06 297 ASP A CA 1
ATOM 2348 C C . ASP A 1 297 ? 5.039 8.928 -1.162 1.00 93.06 297 ASP A C 1
ATOM 2350 O O . ASP A 1 297 ? 4.878 9.741 -0.255 1.00 93.06 297 ASP A O 1
ATOM 2354 N N . GLY A 1 298 ? 4.934 7.606 -0.968 1.00 94.81 298 GLY A N 1
ATOM 2355 C CA . GLY A 1 298 ? 4.592 6.991 0.315 1.00 94.81 298 GLY A CA 1
ATOM 2356 C C . GLY A 1 298 ? 3.098 6.956 0.639 1.00 94.81 298 GLY A C 1
ATOM 2357 O O . GLY A 1 298 ? 2.725 6.568 1.745 1.00 94.81 298 GLY A O 1
ATOM 2358 N N . LEU A 1 299 ? 2.243 7.385 -0.292 1.00 95.75 299 LEU A N 1
ATOM 2359 C CA . LEU A 1 299 ? 0.794 7.419 -0.132 1.00 95.75 299 LEU A CA 1
ATOM 2360 C C . LEU A 1 299 ? 0.117 6.559 -1.201 1.00 95.75 299 LEU A C 1
ATOM 2362 O O . LEU A 1 299 ? 0.572 6.500 -2.343 1.00 95.75 299 LEU A O 1
ATOM 2366 N N . THR A 1 300 ? -1.037 5.987 -0.866 1.00 95.12 300 THR A N 1
ATOM 2367 C CA . THR A 1 300 ? -1.920 5.345 -1.844 1.00 95.12 300 THR A CA 1
ATOM 2368 C C . THR A 1 300 ? -2.661 6.390 -2.676 1.00 95.12 300 THR A C 1
ATOM 2370 O O . THR A 1 300 ? -2.915 7.523 -2.245 1.00 95.12 300 THR A O 1
ATOM 2373 N N . LEU A 1 301 ? -3.051 6.015 -3.895 1.00 92.62 301 LEU A N 1
ATOM 2374 C CA . LEU A 1 301 ? -3.998 6.801 -4.681 1.00 92.62 301 LEU A CA 1
ATOM 2375 C C . LEU A 1 301 ? -5.403 6.641 -4.090 1.00 92.62 301 LEU A C 1
ATOM 2377 O O . LEU A 1 301 ? -5.852 5.527 -3.868 1.00 92.62 301 LEU A O 1
ATOM 2381 N N . PHE A 1 302 ? -6.113 7.739 -3.854 1.00 93.75 302 PHE A N 1
ATOM 2382 C CA . PHE A 1 302 ? -7.524 7.672 -3.482 1.00 93.75 302 PHE A CA 1
ATOM 2383 C C . PHE A 1 302 ? -8.392 7.492 -4.730 1.00 93.75 302 PHE A C 1
ATOM 2385 O O . PHE A 1 302 ? -8.212 8.220 -5.705 1.00 93.75 302 PHE A O 1
ATOM 2392 N N . LEU A 1 303 ? -9.336 6.546 -4.694 1.00 90.44 303 LEU A N 1
ATOM 2393 C CA . LEU A 1 303 ? -10.248 6.248 -5.814 1.00 90.44 303 LEU A CA 1
ATOM 2394 C C . LEU A 1 303 ? -11.710 6.623 -5.528 1.00 90.44 303 LEU A C 1
ATOM 2396 O O . LEU A 1 303 ? -12.623 5.998 -6.061 1.00 90.44 303 LEU A O 1
ATOM 2400 N N . GLY A 1 304 ? -11.952 7.599 -4.650 1.00 85.75 304 GLY A N 1
ATOM 2401 C CA . GLY A 1 304 ? -13.287 8.168 -4.446 1.00 85.75 304 GLY A CA 1
ATOM 2402 C C . GLY A 1 304 ? -13.528 9.436 -5.268 1.00 85.75 304 GLY A C 1
ATOM 2403 O O . GLY A 1 304 ? -12.603 10.026 -5.815 1.00 85.75 304 GLY A O 1
ATOM 2404 N N . ASP A 1 305 ? -14.780 9.893 -5.290 1.00 81.69 305 ASP A N 1
ATOM 2405 C CA . ASP A 1 305 ? -15.253 10.993 -6.152 1.00 81.69 305 ASP A CA 1
ATOM 2406 C C . ASP A 1 305 ? -14.912 12.408 -5.633 1.00 81.69 305 ASP A C 1
ATOM 2408 O O . ASP A 1 305 ? -15.445 13.412 -6.103 1.00 81.69 305 ASP A O 1
ATOM 2412 N N . GLN A 1 306 ? -14.052 12.510 -4.621 1.00 81.00 306 GLN A N 1
ATOM 2413 C CA . GLN A 1 306 ? -13.710 13.767 -3.953 1.00 81.00 306 GLN A CA 1
ATOM 2414 C C . GLN A 1 306 ? -12.438 14.395 -4.536 1.00 81.00 306 GLN A C 1
ATOM 2416 O O . GLN A 1 306 ? -11.629 13.688 -5.129 1.00 81.00 306 GLN A O 1
ATOM 2421 N N . PRO A 1 307 ? -12.188 15.707 -4.330 1.00 82.94 307 PRO A N 1
ATOM 2422 C CA . PRO A 1 307 ? -10.987 16.373 -4.854 1.00 82.94 307 PRO A CA 1
ATOM 2423 C C . PRO A 1 307 ? -9.662 15.849 -4.268 1.00 82.94 307 PRO A C 1
ATOM 2425 O O . PRO A 1 307 ? -8.587 16.195 -4.763 1.00 82.94 307 PRO A O 1
ATOM 2428 N N . ARG A 1 308 ? -9.726 15.027 -3.215 1.00 88.75 308 ARG A N 1
ATOM 2429 C CA . ARG A 1 308 ? -8.578 14.368 -2.594 1.00 88.75 308 ARG A CA 1
ATOM 2430 C C . ARG A 1 308 ? -7.926 13.373 -3.552 1.00 88.75 308 ARG A C 1
ATOM 2432 O O . ARG A 1 308 ? -8.601 12.583 -4.199 1.00 88.75 308 ARG A O 1
ATOM 2439 N N . LYS A 1 309 ? -6.593 13.348 -3.574 1.00 91.81 309 LYS A N 1
ATOM 2440 C CA . LYS A 1 309 ? -5.798 12.417 -4.388 1.00 91.81 309 LYS A CA 1
ATOM 2441 C C . LYS A 1 309 ? -5.124 11.321 -3.568 1.00 91.81 309 LYS A C 1
ATOM 2443 O O . LYS A 1 309 ? -4.762 10.295 -4.138 1.00 91.81 309 LYS A O 1
ATOM 2448 N N . ALA A 1 310 ? -4.879 11.542 -2.279 1.00 94.69 310 ALA A N 1
ATOM 2449 C CA . ALA A 1 310 ? -4.196 10.580 -1.409 1.00 94.69 310 ALA A CA 1
ATOM 2450 C C . ALA A 1 310 ? -5.179 9.799 -0.527 1.00 94.69 310 ALA A C 1
ATOM 2452 O O . ALA A 1 310 ? -6.089 10.393 0.050 1.00 94.69 310 ALA A O 1
ATOM 2453 N N . GLY A 1 311 ? -5.000 8.483 -0.418 1.00 95.25 311 GLY A N 1
ATOM 2454 C CA . GLY A 1 311 ? -5.834 7.631 0.428 1.00 95.25 311 GLY A CA 1
ATOM 2455 C C . GLY A 1 311 ? -5.299 7.547 1.857 1.00 95.25 311 GLY A C 1
ATOM 2456 O O . GLY A 1 311 ? -5.853 8.178 2.761 1.00 95.25 311 GLY A O 1
ATOM 2457 N N . VAL A 1 312 ? -4.214 6.794 2.034 1.00 95.94 312 VAL A N 1
ATOM 2458 C CA . VAL A 1 312 ? -3.517 6.537 3.305 1.00 95.94 312 VAL A CA 1
ATOM 2459 C C . VAL A 1 312 ? -2.003 6.467 3.094 1.00 95.94 312 VAL A C 1
ATOM 2461 O O . VAL A 1 312 ? -1.532 6.358 1.962 1.00 95.94 312 VAL A O 1
ATOM 2464 N N . GLN A 1 313 ? -1.240 6.525 4.183 1.00 95.38 313 GLN A N 1
ATOM 2465 C CA . GLN A 1 313 ? 0.192 6.230 4.189 1.00 95.38 313 GLN A CA 1
ATOM 2466 C C . GLN A 1 313 ? 0.432 4.733 3.965 1.00 95.38 313 GLN A C 1
ATOM 2468 O O . GLN A 1 313 ? -0.137 3.895 4.667 1.00 95.38 313 GLN A O 1
ATOM 2473 N N . GLU A 1 314 ? 1.280 4.407 2.994 1.00 94.62 314 GLU A N 1
ATOM 2474 C CA . GLU A 1 314 ? 1.669 3.036 2.678 1.00 94.62 314 GLU A CA 1
ATOM 2475 C C . GLU A 1 314 ? 2.829 2.576 3.557 1.00 94.62 314 GLU A C 1
ATOM 2477 O O . GLU A 1 314 ? 3.763 3.327 3.839 1.00 94.62 314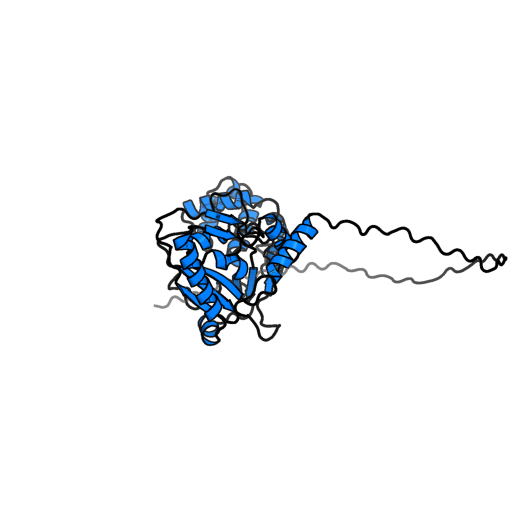 GLU A O 1
ATOM 2482 N N . ILE A 1 315 ? 2.796 1.302 3.934 1.00 94.38 315 ILE A N 1
ATOM 2483 C CA . ILE A 1 315 ? 3.894 0.617 4.603 1.00 94.38 315 ILE A CA 1
ATOM 2484 C C . ILE A 1 315 ? 4.213 -0.622 3.784 1.00 94.38 315 ILE A C 1
ATOM 2486 O O . ILE A 1 315 ? 3.371 -1.505 3.590 1.00 94.38 315 ILE A O 1
ATOM 2490 N N . PHE A 1 316 ? 5.446 -0.682 3.302 1.00 94.88 316 PHE A N 1
ATOM 2491 C CA . PHE A 1 316 ? 5.984 -1.849 2.631 1.00 94.88 316 PHE A CA 1
ATOM 2492 C C . PHE A 1 316 ? 6.858 -2.625 3.605 1.00 94.88 316 PHE A C 1
ATOM 2494 O O . PHE A 1 316 ? 7.723 -2.045 4.259 1.00 94.88 316 PHE A O 1
ATOM 2501 N N . LEU A 1 317 ? 6.629 -3.932 3.691 1.00 92.75 317 LEU A N 1
ATOM 2502 C CA . LEU A 1 317 ? 7.423 -4.833 4.506 1.00 92.75 317 LEU A CA 1
ATOM 2503 C C . LEU A 1 317 ? 8.133 -5.843 3.612 1.00 92.75 317 LEU A C 1
ATOM 2505 O O . LEU A 1 317 ? 7.518 -6.468 2.739 1.00 92.75 317 LEU A O 1
ATOM 2509 N N . LEU A 1 318 ? 9.420 -6.021 3.881 1.00 92.19 318 LEU A N 1
ATOM 2510 C CA . LEU A 1 318 ? 10.277 -7.004 3.248 1.00 92.19 318 LEU A CA 1
ATOM 2511 C C . LEU A 1 318 ? 10.736 -8.014 4.295 1.00 92.19 318 LEU A C 1
ATOM 2513 O O . LEU A 1 318 ? 11.618 -7.731 5.102 1.00 92.19 318 LEU A O 1
ATOM 2517 N N . ASP A 1 319 ? 10.116 -9.185 4.288 1.00 89.38 319 ASP A N 1
ATOM 2518 C CA . ASP A 1 319 ? 10.384 -10.240 5.259 1.00 89.38 319 ASP A CA 1
ATOM 2519 C C . ASP A 1 319 ? 11.429 -11.226 4.700 1.00 89.38 319 ASP A C 1
ATOM 2521 O O . ASP A 1 319 ? 11.160 -11.873 3.676 1.00 89.38 319 ASP A O 1
ATOM 2525 N N . PRO A 1 320 ? 12.626 -11.325 5.313 1.00 86.69 320 PRO A N 1
ATOM 2526 C CA . PRO A 1 320 ? 13.666 -12.248 4.874 1.00 86.69 320 PRO A CA 1
ATOM 2527 C C . PRO A 1 320 ? 13.400 -13.711 5.265 1.00 86.69 320 PRO A C 1
ATOM 2529 O O . PRO A 1 320 ? 14.054 -14.588 4.707 1.00 86.69 320 PRO A O 1
ATOM 2532 N N . ASP A 1 321 ? 12.478 -13.982 6.196 1.00 83.62 321 ASP A N 1
ATOM 2533 C CA . ASP A 1 321 ? 12.190 -15.321 6.735 1.00 83.62 321 ASP A CA 1
ATOM 2534 C C . ASP A 1 321 ? 10.668 -15.534 6.886 1.00 83.62 321 ASP A C 1
ATOM 2536 O O . ASP A 1 321 ? 10.139 -15.608 8.001 1.00 83.62 321 ASP A O 1
ATOM 2540 N N . PRO A 1 322 ? 9.924 -15.589 5.762 1.00 78.12 322 PRO A N 1
ATOM 2541 C CA . PRO A 1 322 ? 8.472 -15.626 5.797 1.00 78.12 322 PRO A CA 1
ATOM 2542 C C . PRO A 1 322 ? 7.951 -16.925 6.400 1.00 78.12 322 PRO A C 1
ATOM 2544 O O . PRO A 1 322 ? 8.158 -18.013 5.857 1.00 78.12 322 PRO A O 1
ATOM 2547 N N . LYS A 1 323 ? 7.171 -16.803 7.474 1.00 82.25 323 LYS A N 1
ATOM 2548 C CA . LYS A 1 323 ? 6.444 -17.941 8.042 1.00 82.25 323 LYS A CA 1
ATOM 2549 C C . LYS A 1 323 ? 5.098 -18.143 7.338 1.00 82.25 323 LYS A C 1
ATOM 2551 O O . LYS A 1 323 ? 4.547 -17.201 6.754 1.00 82.25 323 LYS A O 1
ATOM 2556 N N . PRO A 1 324 ? 4.518 -19.351 7.398 1.00 85.69 324 PRO A N 1
ATOM 2557 C CA . PRO A 1 324 ? 3.127 -19.550 7.018 1.00 85.69 324 PRO A CA 1
ATOM 2558 C C . PRO A 1 324 ? 2.196 -18.631 7.819 1.00 85.69 324 PRO A C 1
ATOM 2560 O O . PRO A 1 324 ? 2.401 -18.403 9.011 1.00 85.69 324 PRO A O 1
ATOM 2563 N N . ILE A 1 325 ? 1.122 -18.134 7.198 1.00 86.75 325 ILE A N 1
ATOM 2564 C CA . ILE A 1 325 ? 0.150 -17.252 7.869 1.00 86.75 325 ILE A CA 1
ATOM 2565 C C . ILE A 1 325 ? -0.475 -17.914 9.108 1.00 86.75 325 ILE A C 1
ATOM 2567 O O . ILE A 1 325 ? -0.787 -17.230 10.081 1.00 86.75 325 ILE A O 1
ATOM 2571 N N . GLY A 1 326 ? -0.618 -19.245 9.087 1.00 87.31 326 GLY A N 1
ATOM 2572 C CA . GLY A 1 326 ? -1.133 -20.035 10.205 1.00 87.31 326 GLY A CA 1
ATOM 2573 C C . GLY A 1 326 ? -0.333 -19.843 11.493 1.00 87.31 326 GLY A C 1
ATOM 2574 O O . GLY A 1 326 ? -0.939 -19.732 12.555 1.00 87.31 326 GLY A O 1
ATOM 2575 N N . ASP A 1 327 ? 0.989 -19.700 11.397 1.00 87.88 327 ASP A N 1
ATOM 2576 C CA . ASP A 1 327 ? 1.863 -19.496 12.554 1.00 87.88 327 ASP A CA 1
ATOM 2577 C C . ASP A 1 327 ? 1.589 -18.136 13.203 1.00 87.88 327 ASP A C 1
ATOM 2579 O O . ASP A 1 327 ? 1.439 -18.035 14.420 1.00 87.88 327 ASP A O 1
ATOM 2583 N N . TYR A 1 328 ? 1.447 -17.081 12.393 1.00 87.94 328 TYR A N 1
ATOM 2584 C CA . TYR A 1 328 ? 1.107 -15.755 12.911 1.00 87.94 328 TYR A CA 1
ATOM 2585 C C . TYR A 1 328 ? -0.299 -15.724 13.528 1.00 87.94 328 TYR A C 1
ATOM 2587 O O . TYR A 1 328 ? -0.523 -15.024 14.515 1.00 87.94 328 TYR A O 1
ATOM 2595 N N . VAL A 1 329 ? -1.249 -16.491 12.981 1.00 89.12 329 VAL A N 1
ATOM 2596 C CA . VAL A 1 329 ? -2.597 -16.624 13.560 1.00 89.12 329 VAL A CA 1
ATOM 2597 C C . VAL A 1 329 ? -2.545 -17.351 14.904 1.00 89.12 329 VAL A C 1
ATOM 2599 O O . VAL A 1 329 ? -3.122 -16.870 15.876 1.00 89.12 329 VAL A O 1
ATOM 2602 N N . GLN A 1 330 ? -1.831 -18.476 14.985 1.00 89.00 330 GLN A N 1
ATOM 2603 C CA . GLN A 1 330 ? -1.682 -19.254 16.221 1.00 89.00 330 GLN A CA 1
ATOM 2604 C C . GLN A 1 330 ? -0.996 -18.451 17.333 1.00 89.00 330 GLN A C 1
ATOM 2606 O O . GLN A 1 330 ? -1.388 -18.555 18.492 1.00 89.00 330 GLN A O 1
ATOM 2611 N N . ASN A 1 331 ? -0.034 -17.599 16.975 1.00 87.88 331 ASN A N 1
ATOM 2612 C CA . ASN A 1 331 ? 0.679 -16.737 17.917 1.00 87.88 331 ASN A CA 1
ATOM 2613 C C . ASN A 1 331 ? -0.075 -15.440 18.267 1.00 87.88 331 ASN A C 1
ATOM 2615 O O . ASN A 1 331 ? 0.459 -14.601 18.991 1.00 87.88 331 ASN A O 1
ATOM 2619 N N . GLY A 1 332 ? -1.292 -15.235 17.748 1.00 88.00 332 GLY A N 1
ATOM 2620 C CA . GLY A 1 332 ? -2.075 -14.023 18.008 1.00 88.00 332 GLY A CA 1
ATOM 2621 C C . GLY A 1 332 ? -1.471 -12.747 17.408 1.00 88.00 332 GLY A C 1
ATOM 2622 O O . GLY A 1 332 ? -1.746 -11.649 17.891 1.00 88.00 332 GLY A O 1
ATOM 2623 N N . GLN A 1 333 ? -0.639 -12.884 16.372 1.00 88.81 333 GLN A N 1
ATOM 2624 C CA . GLN A 1 333 ? -0.045 -11.777 15.617 1.00 88.81 333 GLN A CA 1
ATOM 2625 C C . GLN A 1 333 ? -0.902 -11.386 14.411 1.00 88.81 333 GLN A C 1
ATOM 2627 O O . GLN A 1 333 ? -0.794 -10.273 13.912 1.00 88.81 333 GLN A O 1
ATOM 2632 N N . VAL A 1 334 ? -1.761 -12.283 13.921 1.00 91.12 334 VAL A N 1
ATOM 2633 C CA . VAL A 1 334 ? -2.650 -12.005 12.788 1.00 91.12 334 VAL A CA 1
ATOM 2634 C C . VAL A 1 334 ? -4.072 -12.434 13.108 1.00 91.12 334 VAL A C 1
ATOM 2636 O O . VAL A 1 334 ? -4.324 -13.576 13.487 1.00 91.12 334 VAL A O 1
ATOM 2639 N N . ARG A 1 335 ? -5.026 -11.537 12.858 1.00 93.00 335 ARG A N 1
ATOM 2640 C CA . ARG A 1 335 ? -6.452 -11.862 12.791 1.00 93.00 335 ARG A CA 1
ATOM 2641 C C . ARG A 1 335 ? -6.953 -11.676 11.372 1.00 93.00 335 ARG A C 1
ATOM 2643 O O . ARG A 1 335 ? -6.836 -10.599 10.796 1.00 93.00 335 ARG A O 1
ATOM 2650 N N . LYS A 1 336 ? -7.543 -12.737 10.825 1.00 92.00 336 LYS A N 1
ATOM 2651 C CA . LYS A 1 336 ? -8.198 -12.729 9.518 1.00 92.00 336 LYS A CA 1
ATOM 2652 C C . LYS A 1 336 ? -9.691 -12.467 9.697 1.00 92.00 336 LYS A C 1
ATOM 2654 O O . LYS A 1 336 ? -10.390 -13.289 10.283 1.00 92.00 336 LYS A O 1
ATOM 2659 N N . LEU A 1 337 ? -10.169 -11.344 9.174 1.00 92.56 337 LEU A N 1
ATOM 2660 C CA . LEU A 1 337 ? -11.575 -10.948 9.193 1.00 92.56 337 LEU A CA 1
ATOM 2661 C C . LEU A 1 337 ? -12.145 -11.060 7.789 1.00 92.56 337 LEU A C 1
ATOM 2663 O O . LEU A 1 337 ? -11.546 -10.561 6.839 1.00 92.56 337 LEU A O 1
ATOM 2667 N N . LYS A 1 338 ? -13.289 -11.727 7.640 1.00 93.00 338 LYS A N 1
ATOM 2668 C CA . LYS A 1 338 ? -14.007 -11.723 6.365 1.00 93.00 338 LYS A CA 1
ATOM 2669 C C . LYS A 1 338 ? -14.592 -10.328 6.157 1.00 93.00 338 LYS A C 1
ATOM 2671 O O . LYS A 1 338 ? -15.305 -9.835 7.023 1.00 93.00 338 LYS A O 1
ATOM 2676 N N . CYS A 1 339 ? -14.284 -9.714 5.023 1.00 94.00 339 CYS A N 1
ATOM 2677 C CA . CYS A 1 339 ? -14.880 -8.445 4.638 1.00 94.00 339 CYS A CA 1
ATOM 2678 C C . CYS A 1 339 ? -16.311 -8.666 4.155 1.00 94.00 339 CYS A C 1
ATOM 2680 O O . CYS A 1 339 ? -16.587 -9.617 3.416 1.00 94.00 339 CYS A O 1
ATOM 2682 N N . GLU A 1 340 ? -17.201 -7.752 4.522 1.00 91.06 340 GLU A N 1
ATOM 2683 C CA . GLU A 1 340 ? -18.588 -7.771 4.077 1.00 91.06 340 GLU A CA 1
ATOM 2684 C C . GLU A 1 340 ? -18.982 -6.396 3.541 1.00 91.06 340 GLU A C 1
ATOM 2686 O O . GLU A 1 340 ? -18.873 -5.408 4.280 1.00 91.06 340 GLU A O 1
ATOM 2691 N N . PRO A 1 341 ? -19.481 -6.306 2.295 1.00 91.62 341 PRO A N 1
ATOM 2692 C CA . PRO A 1 341 ? -19.989 -5.045 1.782 1.00 91.62 341 PRO A CA 1
ATOM 2693 C C . PRO A 1 341 ? -21.144 -4.559 2.658 1.00 91.62 341 PRO A C 1
ATOM 2695 O O . PRO A 1 341 ? -21.993 -5.337 3.102 1.00 91.62 341 PRO A O 1
ATOM 2698 N N . LEU A 1 342 ? -21.159 -3.266 2.940 1.00 89.44 342 LEU A N 1
ATOM 2699 C CA . LEU A 1 342 ? -22.309 -2.589 3.505 1.00 89.44 342 LEU A CA 1
ATOM 2700 C C . LEU A 1 342 ? -23.434 -2.593 2.464 1.00 89.44 342 LEU A C 1
ATOM 2702 O O . LEU A 1 342 ? -23.208 -2.385 1.270 1.00 89.44 342 LEU A O 1
ATOM 2706 N N . VAL A 1 343 ? -24.660 -2.859 2.916 1.00 75.94 343 VAL A N 1
ATOM 2707 C CA . VAL A 1 343 ? -25.843 -2.802 2.049 1.00 75.94 343 VAL A CA 1
ATOM 2708 C C . VAL A 1 343 ? -25.992 -1.360 1.554 1.00 75.94 343 VAL A C 1
ATOM 2710 O O . VAL A 1 343 ? -26.032 -0.426 2.356 1.00 75.94 343 VAL A O 1
ATOM 2713 N N . LYS A 1 344 ? -25.995 -1.180 0.228 1.00 63.78 344 LYS A N 1
ATOM 2714 C CA . LYS A 1 344 ? -26.011 0.129 -0.438 1.00 63.78 344 LYS A CA 1
ATOM 2715 C C . LYS A 1 344 ? -27.406 0.747 -0.418 1.00 63.78 344 LYS A C 1
ATOM 2717 O O . LYS A 1 344 ? -28.045 0.854 -1.459 1.00 63.78 344 LYS A O 1
ATOM 2722 N N . ASP A 1 345 ? -27.844 1.204 0.745 1.00 57.94 345 ASP A N 1
ATOM 2723 C CA . ASP A 1 345 ? -29.021 2.075 0.814 1.00 57.94 345 ASP A CA 1
ATOM 2724 C C . ASP A 1 345 ? -28.633 3.544 0.535 1.00 57.94 345 ASP A C 1
ATOM 2726 O O . ASP A 1 345 ? -29.478 4.355 0.156 1.00 57.94 345 ASP A O 1
ATOM 2730 N N . HIS A 1 346 ? -27.334 3.881 0.633 1.00 57.25 346 HIS A N 1
ATOM 2731 C CA . HIS A 1 346 ? -26.788 5.230 0.443 1.00 57.25 346 HIS A CA 1
ATOM 2732 C C . HIS A 1 346 ? -25.382 5.227 -0.192 1.00 57.25 346 HIS A C 1
ATOM 2734 O O . HIS A 1 346 ? -24.628 4.260 -0.073 1.00 57.25 346 HIS A O 1
ATOM 2740 N N . SER A 1 347 ? -25.002 6.331 -0.848 1.00 78.06 347 SER A N 1
ATOM 2741 C CA . SER A 1 347 ? -23.614 6.607 -1.245 1.00 78.06 347 SER A CA 1
ATOM 2742 C C . SER A 1 347 ? -22.800 7.071 -0.034 1.00 78.06 347 SER A C 1
ATOM 2744 O O . SER A 1 347 ? -23.202 8.026 0.632 1.00 78.06 347 SER A O 1
ATOM 2746 N N . PHE A 1 348 ? -21.651 6.447 0.233 1.00 86.12 348 PHE A N 1
ATOM 2747 C CA . PHE A 1 348 ? -20.771 6.876 1.323 1.00 86.12 348 PHE A CA 1
ATOM 2748 C C . PHE A 1 348 ? -20.074 8.203 1.011 1.00 86.12 348 PHE A C 1
ATOM 2750 O O . PHE A 1 348 ? -19.536 8.392 -0.082 1.00 86.12 348 PHE A O 1
ATOM 2757 N N . VAL A 1 349 ? -20.040 9.094 2.000 1.00 89.50 349 VAL A N 1
ATOM 2758 C CA . VAL A 1 349 ? -19.334 10.377 1.945 1.00 89.50 349 VAL A CA 1
ATOM 2759 C C . VAL A 1 349 ? -18.077 10.283 2.802 1.00 89.50 349 VAL A C 1
ATOM 2761 O O . VAL A 1 349 ? -18.137 9.840 3.946 1.00 89.50 349 VAL A O 1
ATOM 2764 N N . PHE A 1 350 ? -16.934 10.702 2.263 1.00 89.75 350 PHE A N 1
ATOM 2765 C CA . PHE A 1 350 ? -15.698 10.826 3.031 1.00 89.75 350 PHE A CA 1
ATOM 2766 C C . PHE A 1 350 ? -15.615 12.243 3.615 1.00 89.75 350 PHE A C 1
ATOM 2768 O O . PHE A 1 350 ? -15.793 13.228 2.906 1.00 89.75 350 PHE A O 1
ATOM 2775 N N . GLU A 1 351 ? -15.386 12.367 4.911 1.00 90.75 351 GLU A N 1
ATOM 2776 C CA . GLU A 1 351 ? -15.258 13.652 5.594 1.00 90.75 351 GLU A CA 1
ATOM 2777 C C . GLU A 1 351 ? -13.913 13.687 6.304 1.00 90.75 351 GLU A C 1
ATOM 2779 O O . GLU A 1 351 ? -13.516 12.716 6.941 1.00 90.75 351 GLU A O 1
ATOM 2784 N N . GLU A 1 352 ? -13.188 14.793 6.191 1.00 88.19 352 GLU A N 1
ATOM 2785 C CA . GLU A 1 352 ? -11.970 14.977 6.973 1.00 88.19 352 GLU A CA 1
ATOM 2786 C C . GLU A 1 352 ? -12.336 15.255 8.432 1.00 88.19 352 GLU A C 1
ATOM 2788 O O . GLU A 1 352 ? -13.286 15.985 8.729 1.00 88.19 352 GLU A O 1
ATOM 2793 N N . TRP A 1 353 ? -11.576 14.674 9.357 1.00 82.19 353 TRP A N 1
ATOM 2794 C CA . TRP A 1 353 ? -11.742 14.947 10.773 1.00 82.19 353 TRP A CA 1
ATOM 2795 C C . TRP A 1 353 ? -11.512 16.437 11.036 1.00 82.19 353 TRP A C 1
ATOM 2797 O O . TRP A 1 353 ? -10.465 16.996 10.702 1.00 82.19 353 TRP A O 1
ATOM 2807 N N . THR A 1 354 ? -12.490 17.077 11.670 1.00 76.06 354 THR A N 1
ATOM 2808 C CA . THR A 1 354 ? -12.364 18.445 12.173 1.00 76.06 354 THR A CA 1
ATOM 2809 C C . THR A 1 354 ? -12.287 18.392 13.690 1.00 76.06 354 THR A C 1
ATOM 2811 O O . THR A 1 354 ? -12.960 17.579 14.321 1.00 76.06 354 THR A O 1
ATOM 2814 N N . SER A 1 355 ? -11.494 19.273 14.301 1.00 58.59 355 SER A N 1
ATOM 2815 C CA . SER A 1 355 ? -11.288 19.314 15.759 1.00 58.59 355 SER A CA 1
ATOM 2816 C C . SER A 1 355 ? -12.549 19.551 16.592 1.00 58.59 355 SER A C 1
ATOM 2818 O O . SER A 1 355 ? -12.494 19.454 17.812 1.00 58.59 355 SER A O 1
ATOM 2820 N N . ASN A 1 356 ? -13.676 19.838 15.940 1.00 47.66 356 ASN A N 1
ATOM 2821 C CA . ASN A 1 356 ? -14.974 20.061 16.567 1.00 47.66 356 ASN A CA 1
ATOM 2822 C C . ASN A 1 356 ? -15.870 18.808 16.539 1.00 47.66 356 ASN A C 1
ATOM 2824 O O . ASN A 1 356 ? -16.986 18.841 17.052 1.00 47.66 356 ASN A O 1
ATOM 2828 N N . GLY A 1 357 ? -15.411 17.714 15.923 1.00 39.91 357 GLY A N 1
ATOM 2829 C CA . GLY A 1 357 ? -16.129 16.448 15.873 1.00 39.91 357 GLY A CA 1
ATOM 2830 C C . GLY A 1 357 ? -15.883 15.622 17.130 1.00 39.91 357 GLY A C 1
ATOM 2831 O O . GLY A 1 357 ? -15.003 14.764 17.132 1.00 39.91 357 GLY A O 1
ATOM 2832 N N . ASN A 1 358 ? -16.673 15.861 18.179 1.00 30.97 358 ASN A N 1
ATOM 2833 C CA . ASN A 1 358 ? -16.938 14.828 19.180 1.00 30.97 358 ASN A CA 1
ATOM 2834 C C . ASN A 1 358 ? -17.649 13.674 18.458 1.00 30.97 358 ASN A C 1
ATOM 2836 O O . ASN A 1 358 ? -18.825 13.799 18.110 1.00 30.97 358 ASN A O 1
ATOM 2840 N N . GLY A 1 359 ? -16.902 12.610 18.170 1.00 36.06 359 GLY A N 1
ATOM 2841 C CA . GLY A 1 359 ? -17.414 11.320 17.715 1.00 36.06 359 GLY A CA 1
ATOM 2842 C C . GLY A 1 359 ? -17.372 10.329 18.856 1.00 36.06 359 GLY A C 1
ATOM 2843 O O . GLY A 1 359 ? -16.298 10.268 19.496 1.00 36.06 359 GLY A O 1
#